Protein AF-A0A2T5I629-F1 (afdb_monomer)

Foldseek 3Di:
DDPLQPDKDFAPDQWDFLQVLLLLLLLFCADRIAGPDADADLLGGDPVNRNRHPDDPDGSVVVLVSNLVSLVVLLVVCVVVVHDPVSNVVSVVSNVVSVVSVVSSVVSSVVVVVLVVVPVNHLWDWPPVVCVVPVGTITGPV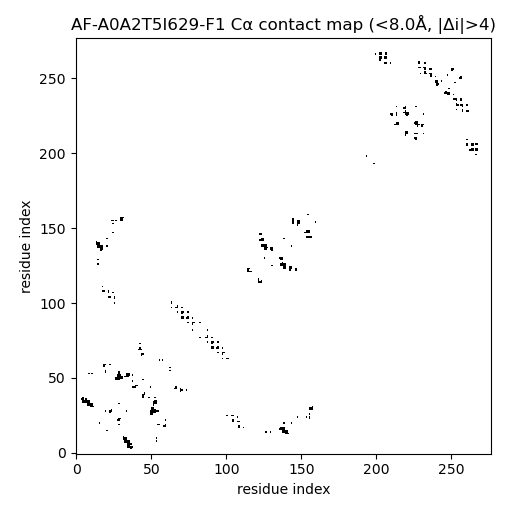SSQVVCCVPPVGHRHNVVVPDPPPDDDDDDDDDDDDDDDDDDPPDDDPPPDQDPVRVLVVLQVLLVVQLVVLVVDVQQADPVRDGPLLSVLVVQQVVCCVVVVNDGDPQSHSVSSSVSNVSSNSSNVVVVVVVVD

Mean predicted aligned error: 17.03 Å

pLDDT: mean 78.89, std 19.28, range [26.31, 97.06]

Solvent-accessible surface area (backbone atoms only — not comparable to full-atom values): 15985 Å² total; per-residue (Å²): 134,84,70,70,74,69,42,68,41,80,52,83,71,67,52,35,41,64,59,58,47,34,39,32,75,74,55,20,55,41,52,46,65,17,34,70,55,76,81,68,51,96,69,41,68,54,78,88,51,39,27,31,41,72,68,79,94,60,56,64,67,57,52,52,49,50,52,34,50,31,29,46,49,53,25,52,50,31,61,75,68,69,48,58,67,71,59,38,53,52,28,46,51,48,32,52,49,40,55,50,50,50,51,50,44,52,54,44,49,52,51,51,50,56,40,50,70,48,50,92,76,25,72,52,41,68,34,62,68,62,17,70,74,70,76,46,70,21,38,23,48,70,31,46,40,56,46,38,34,69,79,69,67,40,81,69,51,61,84,58,82,83,62,85,59,88,71,83,79,81,79,86,77,86,87,75,87,83,80,95,73,91,77,85,89,83,75,85,78,82,83,84,67,70,53,75,67,50,45,53,50,48,29,33,52,51,28,52,50,47,53,58,54,22,71,76,40,76,78,23,34,41,98,86,74,42,66,27,51,68,50,46,17,47,50,52,26,50,51,44,14,62,76,45,80,70,36,85,50,88,82,46,44,37,68,50,38,30,50,56,53,50,53,13,44,50,52,36,54,54,61,58,51,71,74,74,115

Nearest PDB structures (foldseek):
  8cwy-assembly1_F  TM=8.781E-01  e=5.715E+00  synthetic construct

Organism: NCBI:txid44577

Sequence (277 aa):
MFNTEDDIIPKLKASCTKEEAVAKMLGWLQGPIRRRVIQVTEQGISADLMPHLSQLESSLEEQLLELRNAARTGFFKALEEDALIDIIEEKENVVIECDNQIKLAATYLESISDEVAKGNASTLRIDREATSKSGITHITLKSLKIWALKEFGISLDPFSAQKTAIYAPQQQQELPAEEIQQIDDQSNQREDWPSPIKAKTFKITTAFLIDAFAKTSKDFLKKDNTPNINAIAKHLENLAKEANDDNPVLGQSSETIRRSLAESIGTRKLTLHEKKQ

Secondary structure (DSSP, 8-state):
---GGG-EEE---SEEEHHHHHHHHTT-S-SSEEES--PPBTTBS-TTTGGG-SS-SS-HHHHHHHHHHHHHHHHHHHHHTT--HHHHHHHHHHHHHHHHHHHHHHHHHHHHHHHHHTGGG-SSPB-HHHHHHHSS-EEEHHHHHHHHHHHH-----TT--S---S--------------------S-----S--HHHHHHHHHHHHHHHHHHHTT-GGGB-TTSSB-HHHHHHHHHHHHHHTTTTPPPTT-SHHHHHHHHHHHHHHHHHHHHTT--

Radius of gyration: 24.88 Å; Cα contacts (8 Å, |Δi|>4): 276; chains: 1; bounding box: 59×60×72 Å

Structure (mmCIF, N/CA/C/O backbone):
data_AF-A0A2T5I629-F1
#
_entry.id   AF-A0A2T5I629-F1
#
loop_
_atom_site.group_PDB
_atom_site.id
_atom_site.type_symbol
_atom_site.label_atom_id
_atom_site.label_alt_id
_atom_site.label_comp_id
_atom_site.label_asym_id
_atom_site.label_entity_id
_atom_site.label_seq_id
_atom_site.pdbx_PDB_ins_code
_atom_site.Cartn_x
_atom_site.Cartn_y
_atom_site.Cartn_z
_atom_site.occupancy
_atom_site.B_iso_or_equiv
_atom_site.auth_seq_id
_atom_site.auth_comp_id
_atom_site.auth_asym_id
_atom_site.auth_atom_id
_atom_site.pdbx_PDB_model_num
ATOM 1 N N . MET A 1 1 ? 32.249 -3.368 20.403 1.00 42.38 1 MET A N 1
ATOM 2 C CA . MET A 1 1 ? 31.490 -2.664 19.352 1.00 42.38 1 MET A CA 1
ATOM 3 C C . MET A 1 1 ? 30.058 -3.150 19.499 1.00 42.38 1 MET A C 1
ATOM 5 O O . MET A 1 1 ? 29.825 -4.327 19.266 1.00 42.38 1 MET A O 1
ATOM 9 N N . PHE A 1 2 ? 29.163 -2.344 20.075 1.00 42.78 2 PHE A N 1
ATOM 10 C CA . PHE A 1 2 ? 27.758 -2.737 20.223 1.00 42.78 2 PHE A CA 1
ATOM 11 C C . PHE A 1 2 ? 27.101 -2.593 18.855 1.00 42.78 2 PHE A C 1
ATOM 13 O O . PHE A 1 2 ? 27.157 -1.511 18.276 1.00 42.78 2 PHE A O 1
ATOM 20 N N . ASN A 1 3 ? 26.552 -3.682 18.323 1.00 46.62 3 ASN A N 1
ATOM 21 C CA . ASN A 1 3 ? 25.799 -3.636 17.081 1.00 46.62 3 ASN A CA 1
ATOM 22 C C . ASN A 1 3 ? 24.460 -2.956 17.396 1.00 46.62 3 ASN A C 1
ATOM 24 O O . ASN A 1 3 ? 23.582 -3.551 18.013 1.00 46.62 3 ASN A O 1
ATOM 28 N N . THR A 1 4 ? 24.329 -1.672 17.065 1.00 53.22 4 THR A N 1
ATOM 29 C CA . THR A 1 4 ? 23.123 -0.869 17.343 1.00 53.22 4 THR A CA 1
ATOM 30 C C . THR A 1 4 ? 21.893 -1.342 16.559 1.00 53.22 4 THR A C 1
ATOM 32 O O . THR A 1 4 ? 20.784 -0.890 16.827 1.00 53.22 4 THR A O 1
ATOM 35 N N . GLU A 1 5 ? 22.079 -2.266 15.614 1.00 52.88 5 GLU A N 1
ATOM 36 C CA . GLU A 1 5 ? 21.024 -2.891 14.807 1.00 52.88 5 GLU A CA 1
ATOM 37 C C . GLU A 1 5 ? 20.177 -3.920 15.583 1.00 52.88 5 GLU A C 1
ATOM 39 O O . GLU A 1 5 ? 19.080 -4.260 15.140 1.00 52.88 5 GLU A O 1
ATOM 44 N N . ASP A 1 6 ? 20.630 -4.350 16.768 1.00 56.81 6 ASP A N 1
ATOM 45 C CA . ASP A 1 6 ? 19.936 -5.327 17.624 1.00 56.81 6 ASP A CA 1
ATOM 46 C C . ASP A 1 6 ? 19.157 -4.686 18.788 1.00 56.81 6 ASP A C 1
ATOM 48 O O . ASP A 1 6 ? 18.655 -5.384 19.676 1.00 56.81 6 ASP A O 1
ATOM 52 N N . ASP A 1 7 ? 19.022 -3.355 18.813 1.00 70.88 7 ASP A N 1
ATOM 53 C CA . ASP A 1 7 ? 18.226 -2.681 19.838 1.00 70.88 7 ASP A CA 1
ATOM 54 C C . ASP A 1 7 ? 16.738 -3.016 19.649 1.00 70.88 7 ASP A C 1
ATOM 56 O O . ASP A 1 7 ? 16.031 -2.462 18.803 1.00 70.88 7 ASP A O 1
ATOM 60 N N . ILE A 1 8 ? 16.246 -3.946 20.462 1.00 77.06 8 ILE A N 1
ATOM 61 C CA . ILE A 1 8 ? 14.860 -4.408 20.447 1.00 77.06 8 ILE A CA 1
ATOM 62 C C . ILE A 1 8 ? 13.997 -3.552 21.384 1.00 77.06 8 ILE A C 1
ATOM 64 O O . ILE A 1 8 ? 14.382 -3.239 22.512 1.00 77.06 8 ILE A O 1
ATOM 68 N N . ILE A 1 9 ? 12.780 -3.215 20.945 1.00 77.06 9 ILE A N 1
ATOM 69 C CA . ILE A 1 9 ? 11.748 -2.591 21.782 1.00 77.06 9 ILE A CA 1
ATOM 70 C C . ILE A 1 9 ? 10.559 -3.548 21.936 1.00 77.06 9 ILE A C 1
ATOM 72 O O . ILE A 1 9 ? 9.881 -3.843 20.946 1.00 77.06 9 ILE A O 1
ATOM 76 N N . PRO A 1 10 ? 10.239 -3.997 23.164 1.00 79.06 10 PRO A N 1
ATOM 77 C CA . PRO A 1 10 ? 8.994 -4.701 23.423 1.00 79.06 10 PRO A CA 1
ATOM 78 C C . PRO A 1 10 ? 7.810 -3.720 23.369 1.00 79.06 10 PRO A C 1
ATOM 80 O O . PRO A 1 10 ? 7.701 -2.794 24.173 1.00 79.06 10 PRO A O 1
ATOM 83 N N . LYS A 1 11 ? 6.886 -3.930 22.428 1.00 79.06 11 LYS A N 1
ATOM 84 C CA . LYS A 1 11 ? 5.602 -3.215 22.342 1.00 79.06 11 LYS A CA 1
ATOM 85 C C . LYS A 1 11 ? 4.504 -4.078 22.958 1.00 79.06 11 LYS A C 1
ATOM 87 O O . LYS A 1 11 ? 3.935 -4.944 22.302 1.00 79.06 11 LYS A O 1
ATOM 92 N N . LEU A 1 12 ? 4.178 -3.784 24.216 1.00 82.75 12 LEU A N 1
ATOM 93 C CA . LEU A 1 12 ? 3.140 -4.474 24.995 1.00 82.75 12 LEU A CA 1
ATOM 94 C C . LEU A 1 12 ? 1.783 -3.746 24.982 1.00 82.75 12 LEU A C 1
ATOM 96 O O . LEU A 1 12 ? 0.942 -3.980 25.847 1.00 82.75 12 LEU A O 1
ATOM 100 N N . LYS A 1 13 ? 1.557 -2.833 24.026 1.00 84.62 13 LYS A N 1
ATOM 101 C CA . LYS A 1 13 ? 0.271 -2.127 23.906 1.00 84.62 13 LYS A CA 1
ATOM 102 C C . LYS A 1 13 ? -0.844 -3.123 23.568 1.00 84.62 13 LYS A C 1
ATOM 104 O O . LYS A 1 13 ? -0.674 -3.957 22.685 1.00 84.62 13 LYS A O 1
ATOM 109 N N . ALA A 1 14 ? -1.990 -3.000 24.237 1.00 90.06 14 ALA A N 1
ATOM 110 C CA . ALA A 1 14 ? -3.165 -3.848 24.006 1.00 90.06 14 ALA A CA 1
ATOM 111 C C . ALA A 1 14 ? -4.109 -3.314 22.907 1.00 90.06 14 ALA A C 1
ATOM 113 O O . ALA A 1 14 ? -5.028 -4.018 22.477 1.00 90.06 14 ALA A O 1
ATOM 114 N N . SER A 1 15 ? -3.880 -2.087 22.441 1.00 93.75 15 SER A N 1
ATOM 115 C CA . SER A 1 15 ? -4.688 -1.391 21.442 1.00 93.75 15 SER A CA 1
ATOM 116 C C . SER A 1 15 ? -3.817 -0.600 20.463 1.00 93.75 15 SER A C 1
ATOM 118 O O . SER A 1 15 ? -2.632 -0.356 20.717 1.00 93.75 15 SER A O 1
ATOM 120 N N . CYS A 1 16 ? -4.398 -0.239 19.323 1.00 94.00 16 CYS A N 1
ATOM 121 C CA . CYS A 1 16 ? -3.746 0.514 18.257 1.00 94.00 16 CYS A CA 1
ATOM 122 C C . CYS A 1 16 ? -4.711 1.519 17.620 1.00 94.00 16 CYS A C 1
ATOM 124 O O . CYS A 1 16 ? -5.926 1.381 17.759 1.00 94.00 16 CYS A O 1
ATOM 126 N N . THR A 1 17 ? -4.191 2.545 16.953 1.00 95.06 17 THR A N 1
ATOM 127 C CA . THR A 1 17 ? -5.022 3.477 16.171 1.00 95.06 17 THR A CA 1
ATOM 128 C C . THR A 1 17 ? -5.589 2.792 14.921 1.00 95.06 17 THR A C 1
ATOM 130 O O . THR A 1 17 ? -5.205 1.667 14.587 1.00 95.06 17 THR A O 1
ATOM 133 N N . LYS A 1 18 ? -6.504 3.466 14.210 1.00 95.31 18 LYS A N 1
ATOM 134 C CA . LYS A 1 18 ? -7.019 2.981 12.917 1.00 95.31 18 LYS A CA 1
ATOM 135 C C . LYS A 1 18 ? -5.898 2.785 11.891 1.00 95.31 18 LYS A C 1
ATOM 137 O O . LYS A 1 18 ? -5.834 1.740 11.260 1.00 95.31 18 LYS A O 1
ATOM 142 N N . GLU A 1 19 ? -4.985 3.744 11.777 1.00 94.12 19 GLU A N 1
ATOM 143 C CA . GLU A 1 19 ? -3.843 3.650 10.859 1.00 94.12 19 GLU A CA 1
ATOM 144 C C . GLU A 1 19 ? -2.888 2.516 11.240 1.00 94.12 19 GLU A C 1
ATOM 146 O O . GLU A 1 19 ? -2.512 1.713 10.391 1.00 94.12 19 GLU A O 1
ATOM 151 N N . GLU A 1 20 ? -2.564 2.369 12.530 1.00 93.88 20 GLU A N 1
ATOM 152 C CA . GLU A 1 20 ? -1.759 1.239 13.005 1.00 93.88 20 GLU A CA 1
ATOM 153 C C . GLU A 1 20 ? -2.465 -0.109 12.760 1.00 93.88 20 GLU A C 1
ATOM 155 O O . GLU A 1 20 ? -1.794 -1.120 12.549 1.00 93.88 20 GLU A O 1
ATOM 160 N N . ALA A 1 21 ? -3.802 -0.149 12.797 1.00 95.31 21 ALA A N 1
ATOM 161 C CA . ALA A 1 21 ? -4.580 -1.342 12.473 1.00 95.31 21 ALA A CA 1
ATOM 162 C C . ALA A 1 21 ? -4.480 -1.697 10.983 1.00 95.31 21 ALA A C 1
ATOM 164 O O . ALA A 1 21 ? -4.231 -2.857 10.661 1.00 95.31 21 ALA A O 1
ATOM 165 N N . VAL A 1 22 ? -4.598 -0.710 10.089 1.00 95.69 22 VAL A N 1
ATOM 166 C CA . VAL A 1 22 ? -4.410 -0.917 8.645 1.00 95.69 22 VAL A CA 1
ATOM 167 C C . VAL A 1 22 ? -2.977 -1.351 8.343 1.00 95.69 22 VAL A C 1
ATOM 169 O O . VAL A 1 22 ? -2.785 -2.353 7.663 1.00 95.69 22 VAL A O 1
ATOM 172 N N . ALA A 1 23 ? -1.970 -0.688 8.919 1.00 93.31 23 ALA A N 1
ATOM 173 C CA . ALA A 1 23 ? -0.570 -1.088 8.777 1.00 93.31 23 ALA A CA 1
ATOM 174 C C . ALA A 1 23 ? -0.350 -2.546 9.224 1.00 93.31 23 ALA A C 1
ATOM 176 O O . ALA A 1 23 ? 0.313 -3.319 8.537 1.00 93.31 23 ALA A O 1
ATOM 177 N N . LYS A 1 24 ? -0.984 -2.969 10.327 1.00 93.50 24 LYS A N 1
ATOM 178 C CA . LYS A 1 24 ? -0.992 -4.379 10.751 1.00 93.50 24 LYS A CA 1
ATOM 179 C C . LYS A 1 24 ? -1.630 -5.302 9.720 1.00 93.50 24 LYS A C 1
ATOM 181 O O . LYS A 1 24 ? -1.098 -6.376 9.464 1.00 93.50 24 LYS A O 1
ATOM 186 N N . MET A 1 25 ? -2.745 -4.915 9.118 1.00 93.81 25 MET A N 1
ATOM 187 C CA . MET A 1 25 ? -3.399 -5.725 8.085 1.00 93.81 25 MET A CA 1
ATOM 188 C C . MET A 1 25 ? -2.598 -5.798 6.778 1.00 93.81 25 MET A C 1
ATOM 190 O O . MET A 1 25 ? -2.691 -6.797 6.075 1.00 93.81 25 MET A O 1
ATOM 194 N N . LEU A 1 26 ? -1.751 -4.805 6.495 1.00 91.69 26 LEU A N 1
ATOM 195 C CA . LEU A 1 26 ? -0.772 -4.830 5.399 1.00 91.69 26 LEU A CA 1
ATOM 196 C C . LEU A 1 26 ? 0.473 -5.682 5.711 1.00 91.69 26 LEU A C 1
ATOM 198 O O . LEU A 1 26 ? 1.396 -5.754 4.905 1.00 91.69 26 LEU A O 1
ATOM 202 N N . GLY A 1 27 ? 0.537 -6.318 6.884 1.00 90.50 27 GLY A N 1
ATOM 203 C CA . GLY A 1 27 ? 1.699 -7.102 7.307 1.00 90.50 27 GLY A CA 1
ATOM 204 C C . GLY A 1 27 ? 2.838 -6.261 7.886 1.00 90.50 27 GLY A C 1
ATOM 205 O O . GLY A 1 27 ? 3.884 -6.803 8.240 1.00 90.50 27 GLY A O 1
ATOM 206 N N . TRP A 1 28 ? 2.645 -4.955 8.060 1.00 90.56 28 TRP A N 1
ATOM 207 C CA . TRP A 1 28 ? 3.589 -4.101 8.776 1.00 90.56 28 TRP A CA 1
ATOM 208 C C . TRP A 1 28 ? 3.311 -4.189 10.263 1.00 90.56 28 TRP A C 1
ATOM 210 O O . TRP A 1 28 ? 2.292 -4.734 10.689 1.00 90.56 28 TRP A O 1
ATOM 220 N N . LEU A 1 29 ? 4.208 -3.655 11.087 1.00 88.06 29 LEU A N 1
ATOM 221 C CA . LEU A 1 29 ? 3.976 -3.583 12.524 1.00 88.06 29 LEU A CA 1
ATOM 222 C C . LEU A 1 29 ? 3.462 -4.933 13.102 1.00 88.06 29 LEU A C 1
ATOM 224 O O . LEU A 1 29 ? 2.510 -4.949 13.894 1.00 88.06 29 LEU A O 1
ATOM 228 N N . GLN A 1 30 ? 4.102 -6.075 12.804 1.00 84.06 30 GLN A N 1
ATOM 229 C CA . GLN A 1 30 ? 3.758 -7.406 13.345 1.00 84.06 30 GLN A CA 1
ATOM 230 C C . GLN A 1 30 ? 4.466 -7.780 14.655 1.00 84.06 30 GLN A C 1
ATOM 232 O O . GLN A 1 30 ? 5.653 -7.537 14.841 1.00 84.06 30 GLN A O 1
ATOM 237 N N . GLY A 1 31 ? 3.716 -8.371 15.588 1.00 82.38 31 GLY A N 1
ATOM 238 C CA . GLY A 1 31 ? 4.256 -8.951 16.822 1.00 82.38 31 GLY A CA 1
ATOM 239 C C . GLY A 1 31 ? 4.649 -7.999 17.964 1.00 82.38 31 GLY A C 1
ATOM 240 O O . GLY A 1 31 ? 4.485 -6.783 17.878 1.00 82.38 31 GLY A O 1
ATOM 241 N N . PRO A 1 32 ? 5.108 -8.547 19.101 1.00 80.88 32 PRO A N 1
ATOM 242 C CA . PRO A 1 32 ? 5.476 -7.754 20.277 1.00 80.88 32 PRO A CA 1
ATOM 243 C C . PRO A 1 32 ? 6.928 -7.251 20.251 1.00 80.88 32 PRO A C 1
ATOM 245 O O . PRO A 1 32 ? 7.256 -6.328 20.991 1.00 80.88 32 PRO A O 1
ATOM 248 N N . ILE A 1 33 ? 7.792 -7.835 19.417 1.00 80.88 33 ILE A N 1
ATOM 249 C CA . ILE A 1 33 ? 9.233 -7.550 19.351 1.00 80.88 33 ILE A CA 1
ATOM 250 C C . ILE A 1 33 ? 9.510 -6.670 18.131 1.00 80.88 33 ILE A C 1
ATOM 252 O O . ILE A 1 33 ? 9.248 -7.086 17.003 1.00 80.88 33 ILE A O 1
ATOM 256 N N . ARG A 1 34 ? 10.019 -5.454 18.362 1.00 81.75 34 ARG A N 1
ATOM 257 C CA . ARG A 1 34 ? 10.297 -4.441 17.328 1.00 81.75 34 ARG A CA 1
ATOM 258 C C . ARG A 1 34 ? 11.760 -4.093 17.261 1.00 81.75 34 ARG A C 1
ATOM 260 O O . ARG A 1 34 ? 12.423 -4.130 18.292 1.00 81.75 34 ARG A O 1
ATOM 267 N N . ARG A 1 35 ? 12.222 -3.651 16.095 1.00 79.19 35 ARG A N 1
ATOM 268 C CA . ARG A 1 35 ? 13.527 -2.999 15.985 1.00 79.19 35 ARG A CA 1
ATOM 269 C C . ARG A 1 35 ? 13.379 -1.523 16.344 1.00 79.19 35 ARG A C 1
ATOM 271 O O . ARG A 1 35 ? 12.449 -0.861 15.887 1.00 79.19 35 ARG A O 1
ATOM 278 N N . ARG A 1 36 ? 14.265 -1.022 17.207 1.00 72.69 36 ARG A N 1
ATOM 279 C CA . ARG A 1 36 ? 14.358 0.401 17.566 1.00 72.69 36 ARG A CA 1
ATOM 280 C C . ARG A 1 36 ? 14.791 1.230 16.372 1.00 72.69 36 ARG A C 1
ATOM 282 O O . ARG A 1 36 ? 14.248 2.306 16.163 1.00 72.69 36 ARG A O 1
ATOM 289 N N . VAL A 1 37 ? 15.766 0.711 15.634 1.00 71.00 37 VAL A N 1
ATOM 290 C CA . VAL A 1 37 ? 16.357 1.347 14.465 1.00 71.00 37 VAL A CA 1
ATOM 291 C C . VAL A 1 37 ? 16.148 0.420 13.280 1.00 71.00 37 VAL A C 1
ATOM 293 O O . VAL A 1 37 ? 16.436 -0.774 13.353 1.00 71.00 37 VAL A O 1
ATOM 296 N N . ILE A 1 38 ? 15.620 0.975 12.198 1.00 71.62 38 ILE A N 1
ATOM 297 C CA . ILE A 1 38 ? 15.547 0.318 10.900 1.00 71.62 38 ILE A CA 1
ATOM 298 C C . ILE A 1 38 ? 16.371 1.165 9.949 1.00 71.62 38 ILE A C 1
ATOM 300 O O . ILE A 1 38 ? 16.241 2.387 9.926 1.00 71.62 38 ILE A O 1
ATOM 304 N N . GLN A 1 39 ? 17.257 0.514 9.205 1.00 70.50 39 GLN A N 1
ATOM 305 C CA . GLN A 1 39 ? 18.065 1.204 8.220 1.00 70.50 39 GLN A CA 1
ATOM 306 C C . GLN A 1 39 ? 17.167 1.627 7.057 1.00 70.50 39 GLN A C 1
ATOM 308 O O . GLN A 1 39 ? 16.546 0.790 6.400 1.00 70.50 39 GLN A O 1
ATOM 313 N N . VAL A 1 40 ? 17.093 2.934 6.829 1.00 71.31 40 VAL A N 1
ATOM 314 C CA . VAL A 1 40 ? 16.410 3.522 5.678 1.00 71.31 40 VAL A CA 1
ATOM 315 C C . VAL A 1 40 ? 17.461 3.766 4.604 1.00 71.31 40 VAL A C 1
ATOM 317 O O . VAL A 1 40 ? 18.487 4.396 4.862 1.00 71.31 40 VAL A O 1
ATOM 320 N N . THR A 1 41 ? 17.231 3.225 3.415 1.00 72.62 41 THR A N 1
ATOM 321 C CA . THR A 1 41 ? 18.095 3.441 2.248 1.00 72.62 41 THR A CA 1
ATOM 322 C C . THR A 1 41 ? 17.568 4.603 1.407 1.00 72.62 41 THR A C 1
ATOM 324 O O . THR A 1 41 ? 16.470 5.102 1.652 1.00 72.62 41 THR A O 1
ATOM 327 N N . GLU A 1 42 ? 18.303 5.017 0.372 1.00 61.38 42 GLU A N 1
ATOM 328 C CA . GLU A 1 42 ? 17.798 5.985 -0.620 1.00 61.38 42 GLU A CA 1
ATOM 329 C C . GLU A 1 42 ? 16.514 5.496 -1.316 1.00 61.38 42 GLU A C 1
ATOM 331 O O . GLU A 1 42 ? 15.739 6.290 -1.841 1.00 61.38 42 GLU A O 1
ATOM 336 N N . GLN A 1 43 ? 16.276 4.182 -1.305 1.00 61.38 43 GLN A N 1
ATOM 337 C CA . GLN A 1 43 ? 15.095 3.519 -1.850 1.00 61.38 43 GLN A CA 1
ATOM 338 C C . GLN A 1 43 ? 13.990 3.314 -0.796 1.00 61.38 43 GLN A C 1
ATOM 340 O O . GLN A 1 43 ? 12.975 2.686 -1.089 1.00 61.38 43 GLN A O 1
ATOM 345 N N . GLY A 1 44 ? 14.171 3.841 0.419 1.00 69.25 44 GLY A N 1
ATOM 346 C CA . GLY A 1 44 ? 13.243 3.708 1.538 1.00 69.25 44 GLY A CA 1
ATOM 347 C C . GLY A 1 44 ? 13.538 2.510 2.445 1.00 69.25 44 GLY A C 1
ATOM 348 O O . GLY A 1 44 ? 14.670 2.019 2.532 1.00 69.25 44 GLY A O 1
ATOM 349 N N . ILE A 1 45 ? 12.506 2.074 3.171 1.00 72.75 45 ILE A N 1
ATOM 350 C CA . ILE A 1 45 ? 12.550 0.909 4.064 1.00 72.75 45 ILE A CA 1
ATOM 351 C C . ILE A 1 45 ? 12.294 -0.352 3.237 1.00 72.75 45 ILE A C 1
ATOM 353 O O . ILE A 1 45 ? 11.325 -0.422 2.482 1.00 72.75 45 ILE A O 1
ATOM 357 N N . SER A 1 46 ? 13.142 -1.365 3.401 1.00 72.94 46 SER A N 1
ATOM 358 C CA . SER A 1 46 ? 12.965 -2.643 2.712 1.00 72.94 46 SER A CA 1
ATOM 359 C C . SER A 1 46 ? 11.739 -3.410 3.231 1.00 72.94 46 SER A C 1
ATOM 361 O O . SER A 1 46 ? 11.409 -3.361 4.420 1.00 72.94 46 SER A O 1
ATOM 363 N N . ALA A 1 47 ? 11.055 -4.136 2.343 1.00 74.31 47 ALA A N 1
ATOM 364 C CA . ALA A 1 47 ? 9.794 -4.822 2.642 1.00 74.31 47 ALA A CA 1
ATOM 365 C C . ALA A 1 47 ? 9.915 -5.868 3.768 1.00 74.31 47 ALA A C 1
ATOM 367 O O . ALA A 1 47 ? 8.982 -6.052 4.545 1.00 74.31 47 ALA A O 1
ATOM 368 N N . ASP A 1 48 ? 11.074 -6.513 3.903 1.00 77.94 48 ASP A N 1
ATOM 369 C CA . ASP A 1 48 ? 11.394 -7.462 4.978 1.00 77.94 48 ASP A CA 1
ATOM 370 C C . ASP A 1 48 ? 11.522 -6.794 6.358 1.00 77.94 48 ASP A C 1
ATOM 372 O O . ASP A 1 48 ? 11.336 -7.447 7.386 1.00 77.94 48 ASP A O 1
ATOM 376 N N . LEU A 1 49 ? 11.785 -5.486 6.400 1.00 80.25 49 LEU A N 1
ATOM 377 C CA . LEU A 1 49 ? 11.902 -4.711 7.636 1.00 80.25 49 LEU A CA 1
ATOM 378 C C . LEU A 1 49 ? 10.562 -4.103 8.080 1.00 80.25 49 LEU A C 1
ATOM 380 O O . LEU A 1 49 ? 10.391 -3.804 9.265 1.00 80.25 49 LEU A O 1
ATOM 384 N N . MET A 1 50 ? 9.582 -3.994 7.176 1.00 82.88 50 MET A N 1
ATOM 385 C CA . MET A 1 50 ? 8.244 -3.452 7.463 1.00 82.88 50 MET A CA 1
ATOM 386 C C . MET A 1 50 ? 7.514 -4.145 8.630 1.00 82.88 50 MET A C 1
ATOM 388 O O . MET A 1 50 ? 6.944 -3.453 9.488 1.00 82.88 50 MET A O 1
ATOM 392 N N . PRO A 1 51 ? 7.547 -5.488 8.767 1.00 84.44 51 PRO A N 1
ATOM 393 C CA . PRO A 1 51 ? 6.934 -6.166 9.906 1.00 84.44 51 PRO A CA 1
ATOM 394 C C . PRO A 1 51 ? 7.565 -5.779 11.245 1.00 84.44 51 PRO A C 1
ATOM 396 O O . PRO A 1 51 ? 6.913 -5.921 12.278 1.00 84.44 51 PRO A O 1
ATOM 399 N N . HIS A 1 52 ? 8.805 -5.283 11.248 1.00 82.12 52 HIS A N 1
ATOM 400 C CA . HIS A 1 52 ? 9.596 -5.007 12.447 1.00 82.12 52 HIS A CA 1
ATOM 401 C C . HIS A 1 52 ? 9.571 -3.546 12.899 1.00 82.12 52 HIS A C 1
ATOM 403 O O . HIS A 1 52 ? 10.116 -3.249 13.968 1.00 82.12 52 HIS A O 1
ATOM 409 N N . LEU A 1 53 ? 8.897 -2.668 12.147 1.00 81.31 53 LEU A N 1
ATOM 410 C CA . LEU A 1 53 ? 8.709 -1.258 12.490 1.00 81.31 53 LEU A CA 1
ATOM 411 C C . LEU A 1 53 ? 8.188 -1.093 13.926 1.00 81.31 53 LEU A C 1
ATOM 413 O O . LEU A 1 53 ? 7.326 -1.847 14.390 1.00 81.31 53 LEU A O 1
ATOM 417 N N . SER A 1 54 ? 8.733 -0.121 14.659 1.00 80.56 54 SER A N 1
ATOM 418 C CA . SER A 1 54 ? 8.350 0.148 16.052 1.00 80.56 54 SER A CA 1
ATOM 419 C C . SER A 1 54 ? 7.051 0.957 16.160 1.00 80.56 54 SER A C 1
ATOM 421 O O . SER A 1 54 ? 6.252 0.758 17.091 1.00 80.56 54 SER A O 1
ATOM 423 N N . GLN A 1 55 ? 6.837 1.850 15.197 1.00 81.62 55 GLN A N 1
ATOM 424 C CA . GLN A 1 55 ? 5.674 2.712 15.010 1.00 81.62 55 GLN A CA 1
ATOM 425 C C . GLN A 1 55 ? 5.674 3.277 13.582 1.00 81.62 55 GLN A C 1
ATOM 427 O O . GLN A 1 55 ? 6.672 3.140 12.876 1.00 81.62 55 GLN A O 1
ATOM 432 N N . LEU A 1 56 ? 4.568 3.904 13.180 1.00 82.31 56 LEU A N 1
ATOM 433 C CA . LEU A 1 56 ? 4.549 4.779 12.007 1.00 82.31 56 LEU A CA 1
ATOM 434 C C . LEU A 1 56 ? 5.197 6.111 12.414 1.00 82.31 56 LEU A C 1
ATOM 436 O O . LEU A 1 56 ? 4.894 6.633 13.489 1.00 82.31 56 LEU A O 1
ATOM 440 N N . GLU A 1 57 ? 6.134 6.613 11.614 1.00 79.44 57 GLU A N 1
ATOM 441 C CA . GLU A 1 57 ? 6.821 7.891 11.872 1.00 79.44 57 GLU A CA 1
ATOM 442 C C . GLU A 1 57 ? 6.010 9.093 11.370 1.00 79.44 57 GLU A C 1
ATOM 444 O O . GLU A 1 57 ? 6.123 10.190 11.913 1.00 79.44 57 GLU A O 1
ATOM 449 N N . SER A 1 58 ? 5.158 8.850 10.378 1.00 82.31 58 SER A N 1
ATOM 450 C CA . SER A 1 58 ? 4.248 9.791 9.731 1.00 82.31 58 SER A CA 1
ATOM 451 C C . SER A 1 58 ? 2.871 9.137 9.565 1.00 82.31 58 SER A C 1
ATOM 453 O O . SER A 1 58 ? 2.657 8.005 10.021 1.00 82.31 58 SER A O 1
ATOM 455 N N . SER A 1 59 ? 1.912 9.850 8.970 1.00 88.38 59 SER A N 1
ATOM 456 C CA . SER A 1 59 ? 0.605 9.254 8.678 1.00 88.38 59 SER A CA 1
ATOM 457 C C . SER A 1 59 ? 0.744 8.077 7.709 1.00 88.38 59 SER A C 1
ATO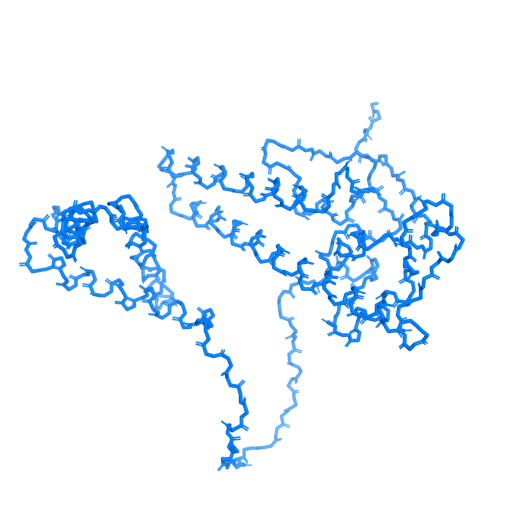M 459 O O . SER A 1 59 ? 1.653 8.036 6.876 1.00 88.38 59 SER A O 1
ATOM 461 N N . LEU A 1 60 ? -0.172 7.109 7.784 1.00 90.44 60 LEU A N 1
ATOM 462 C CA . LEU A 1 60 ? -0.163 5.970 6.859 1.00 90.44 60 LEU A CA 1
ATOM 463 C C . LEU A 1 60 ? -0.211 6.413 5.383 1.00 90.44 60 LEU A C 1
ATOM 465 O O . LEU A 1 60 ? 0.422 5.789 4.533 1.00 90.44 60 LEU A O 1
ATOM 469 N N . GLU A 1 61 ? -0.948 7.485 5.085 1.00 91.06 61 GLU A N 1
ATOM 470 C CA . GLU A 1 61 ? -1.044 8.062 3.741 1.00 91.06 61 GLU A CA 1
ATOM 471 C C . GLU A 1 61 ? 0.313 8.581 3.249 1.00 91.06 61 GLU A C 1
ATOM 473 O O . GLU A 1 61 ? 0.743 8.221 2.151 1.00 91.06 61 GLU A O 1
ATOM 478 N N . GLU A 1 62 ? 1.011 9.367 4.073 1.00 85.12 62 GLU A N 1
ATOM 479 C CA . GLU A 1 62 ? 2.346 9.882 3.750 1.00 85.12 62 GLU A CA 1
ATOM 480 C C . GLU A 1 62 ? 3.336 8.737 3.530 1.00 85.12 62 GLU A C 1
ATOM 482 O O . GLU A 1 62 ? 4.043 8.735 2.524 1.00 85.12 62 GLU A O 1
ATOM 487 N N . GLN A 1 63 ? 3.333 7.714 4.392 1.00 88.44 63 GLN A N 1
ATOM 488 C CA . GLN A 1 63 ? 4.232 6.565 4.241 1.00 88.44 63 GLN A CA 1
ATOM 489 C C . GLN A 1 63 ? 3.988 5.785 2.946 1.00 88.44 63 GLN A C 1
ATOM 491 O O . GLN A 1 63 ? 4.932 5.426 2.240 1.00 88.44 63 GLN A O 1
ATOM 496 N N . LEU A 1 64 ? 2.727 5.518 2.605 1.00 89.25 64 LEU A N 1
ATOM 497 C CA . LEU A 1 64 ? 2.388 4.829 1.360 1.00 89.25 64 LEU A CA 1
ATOM 498 C C . LEU A 1 64 ? 2.779 5.660 0.130 1.00 89.25 64 LEU A C 1
ATOM 500 O O . LEU A 1 64 ? 3.268 5.112 -0.863 1.00 89.25 64 LEU A O 1
ATOM 504 N N . LEU A 1 65 ? 2.597 6.981 0.197 1.00 89.81 65 LEU A N 1
ATOM 505 C CA . LEU A 1 65 ? 2.999 7.897 -0.864 1.00 89.81 65 LEU A CA 1
ATOM 506 C C . LEU A 1 65 ? 4.525 7.946 -1.025 1.00 89.81 65 LEU A C 1
ATOM 508 O O . LEU A 1 65 ? 5.017 7.917 -2.155 1.00 89.81 65 LEU A O 1
ATOM 512 N N . GLU A 1 66 ? 5.275 7.981 0.075 1.00 86.50 66 GLU A N 1
ATOM 513 C CA . GLU A 1 66 ? 6.739 7.928 0.080 1.00 86.50 66 GLU A CA 1
ATOM 514 C C . GLU A 1 66 ? 7.256 6.632 -0.547 1.00 86.50 66 GLU A C 1
ATOM 516 O O . GLU A 1 66 ? 8.088 6.691 -1.455 1.00 86.50 66 GLU A O 1
ATOM 521 N N . LEU A 1 67 ? 6.710 5.474 -0.156 1.00 88.06 67 LEU A N 1
ATOM 522 C CA . LEU A 1 67 ? 7.082 4.180 -0.739 1.00 88.06 67 LEU A CA 1
ATOM 523 C C . LEU A 1 67 ? 6.828 4.143 -2.243 1.00 88.06 67 LEU A C 1
ATOM 525 O O . LEU A 1 67 ? 7.699 3.754 -3.024 1.00 88.06 67 LEU A O 1
ATOM 529 N N . ARG A 1 68 ? 5.657 4.620 -2.666 1.00 91.88 68 ARG A N 1
ATOM 530 C CA . ARG A 1 68 ? 5.312 4.704 -4.082 1.00 91.88 68 ARG A CA 1
ATOM 531 C C . ARG A 1 68 ? 6.256 5.635 -4.845 1.00 91.88 68 ARG A C 1
ATOM 533 O O . ARG A 1 68 ? 6.672 5.312 -5.957 1.00 91.88 68 ARG A O 1
ATOM 540 N N . ASN A 1 69 ? 6.590 6.796 -4.286 1.00 89.12 69 ASN A N 1
ATOM 541 C CA . ASN A 1 69 ? 7.482 7.762 -4.927 1.00 89.12 69 ASN A CA 1
ATOM 542 C C . ASN A 1 69 ? 8.922 7.241 -5.020 1.00 89.12 69 ASN A C 1
ATOM 544 O O . ASN A 1 69 ? 9.564 7.430 -6.057 1.00 89.12 69 ASN A O 1
ATOM 548 N N . ALA A 1 70 ? 9.402 6.531 -3.997 1.00 86.25 70 ALA A N 1
ATOM 549 C CA . ALA A 1 70 ? 10.694 5.855 -4.019 1.00 86.25 70 ALA A CA 1
ATOM 550 C C . ALA A 1 70 ? 10.730 4.767 -5.107 1.00 86.25 70 ALA A C 1
ATOM 552 O O . ALA A 1 70 ? 11.634 4.762 -5.945 1.00 86.25 70 ALA A O 1
ATOM 553 N N . ALA A 1 71 ? 9.696 3.919 -5.177 1.00 89.31 71 ALA A N 1
ATOM 554 C CA . ALA A 1 71 ? 9.562 2.896 -6.214 1.00 89.31 71 ALA A CA 1
ATOM 555 C C . ALA A 1 71 ? 9.552 3.505 -7.626 1.00 89.31 71 ALA A C 1
ATOM 557 O O . ALA A 1 71 ? 10.282 3.057 -8.512 1.00 89.31 71 ALA A O 1
ATOM 558 N N . ARG A 1 72 ? 8.780 4.581 -7.830 1.00 92.06 72 ARG A N 1
ATOM 559 C CA . ARG A 1 72 ? 8.708 5.285 -9.120 1.00 92.06 72 ARG A CA 1
ATOM 560 C C . ARG A 1 72 ? 10.033 5.915 -9.512 1.00 92.06 72 ARG A C 1
ATOM 562 O O . ARG A 1 72 ? 10.414 5.823 -10.673 1.00 92.06 72 ARG A O 1
ATOM 569 N N . THR A 1 73 ? 10.730 6.535 -8.566 1.00 88.50 73 THR A N 1
ATOM 570 C CA . THR A 1 73 ? 12.068 7.089 -8.804 1.00 88.50 73 THR A CA 1
ATOM 571 C C . THR A 1 73 ? 13.033 5.988 -9.234 1.00 88.50 73 THR A C 1
ATOM 573 O O . THR A 1 73 ? 13.746 6.154 -10.219 1.00 88.50 73 THR A O 1
ATOM 576 N N . GLY A 1 74 ? 12.998 4.831 -8.562 1.00 88.69 74 GLY A N 1
ATOM 577 C CA . GLY A 1 74 ? 13.801 3.665 -8.934 1.00 88.69 74 GLY A CA 1
ATOM 578 C C . GLY A 1 74 ? 13.496 3.145 -10.342 1.00 88.69 74 GLY A C 1
ATOM 579 O O . GLY A 1 74 ? 14.418 2.832 -11.091 1.00 88.69 74 GLY A O 1
ATOM 580 N N . PHE A 1 75 ? 12.219 3.102 -10.724 1.00 89.88 75 PHE A N 1
ATOM 581 C CA . PHE A 1 75 ? 11.795 2.720 -12.070 1.00 89.88 75 PHE A CA 1
ATOM 582 C C . PHE A 1 75 ? 12.257 3.718 -13.141 1.00 89.88 75 PHE A C 1
ATOM 584 O O . PHE A 1 75 ? 12.837 3.313 -14.145 1.00 89.88 75 PHE A O 1
ATOM 591 N N .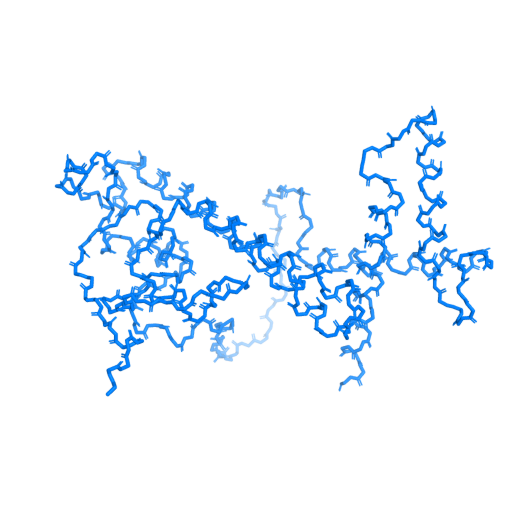 PHE A 1 76 ? 12.061 5.023 -12.924 1.00 88.06 76 PHE A N 1
ATOM 592 C CA . PHE A 1 76 ? 12.509 6.041 -13.879 1.00 88.06 76 PHE A CA 1
ATOM 593 C C . PHE A 1 76 ? 14.025 6.056 -14.033 1.00 88.06 76 PHE A C 1
ATOM 595 O O . PHE A 1 76 ? 14.508 6.108 -15.158 1.00 88.06 76 PHE A O 1
ATOM 602 N N . LYS A 1 77 ? 14.770 5.909 -12.934 1.00 89.06 77 LYS A N 1
ATOM 603 C CA . LYS A 1 77 ? 16.227 5.791 -12.979 1.00 89.06 77 LYS A CA 1
ATOM 604 C C . LYS A 1 77 ? 16.676 4.592 -13.822 1.00 89.06 77 LYS A C 1
ATOM 606 O O . LYS A 1 77 ? 17.557 4.740 -14.658 1.00 89.06 77 LYS A O 1
ATOM 611 N N . ALA A 1 78 ? 16.030 3.432 -13.673 1.00 89.38 78 ALA A N 1
ATOM 612 C CA . ALA A 1 78 ? 16.337 2.253 -14.488 1.00 89.38 78 ALA A CA 1
ATOM 613 C C . ALA A 1 78 ? 16.066 2.476 -15.991 1.00 89.38 78 ALA A C 1
ATOM 615 O O . ALA A 1 78 ? 16.805 1.961 -16.827 1.00 89.38 78 ALA A O 1
ATOM 616 N N . LEU A 1 79 ? 15.035 3.258 -16.336 1.00 87.31 79 LEU A N 1
ATOM 617 C CA . LEU A 1 79 ? 14.761 3.656 -17.722 1.00 87.31 79 LEU A CA 1
ATOM 618 C C . LEU A 1 79 ?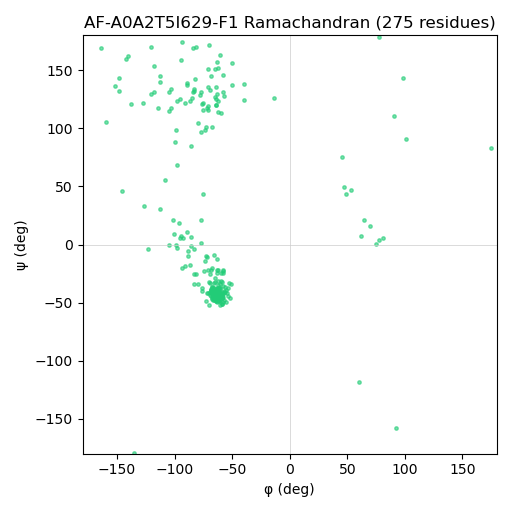 15.791 4.658 -18.262 1.00 87.31 79 LEU A C 1
ATOM 620 O O . LEU A 1 79 ? 16.183 4.552 -19.418 1.00 87.31 79 LEU A O 1
ATOM 624 N N . GLU A 1 80 ? 16.200 5.637 -17.453 1.00 90.88 80 GLU A N 1
ATOM 625 C CA . GLU A 1 80 ? 17.179 6.665 -17.836 1.00 90.88 80 GLU A CA 1
ATOM 626 C C . GLU A 1 80 ? 18.591 6.093 -18.015 1.00 90.88 80 GLU A C 1
ATOM 628 O O . GLU A 1 80 ? 19.343 6.563 -18.866 1.00 90.88 80 GLU A O 1
ATOM 633 N N . GLU A 1 81 ? 18.944 5.071 -17.234 1.00 92.69 81 GLU A N 1
ATOM 634 C CA . GLU A 1 81 ? 20.244 4.394 -17.279 1.00 92.69 81 GLU A CA 1
ATOM 635 C C . GLU A 1 81 ? 20.315 3.268 -18.330 1.00 92.69 81 GLU A C 1
ATOM 637 O O . GLU A 1 81 ? 21.312 2.548 -18.374 1.00 92.69 81 GLU A O 1
ATOM 642 N N . ASP A 1 82 ? 19.281 3.101 -19.169 1.00 89.56 82 ASP A N 1
ATOM 643 C CA . ASP A 1 82 ? 19.163 2.009 -20.151 1.00 89.56 82 ASP A CA 1
ATOM 644 C C . ASP A 1 82 ? 19.450 0.624 -19.523 1.00 89.56 82 ASP A C 1
ATOM 646 O O . ASP A 1 82 ? 20.161 -0.218 -20.084 1.00 89.56 82 ASP A O 1
ATOM 650 N N . ALA A 1 83 ? 18.909 0.387 -18.321 1.00 90.19 83 ALA A N 1
ATOM 651 C CA . ALA A 1 83 ? 19.103 -0.865 -17.600 1.00 90.19 83 ALA A CA 1
ATOM 652 C C . ALA A 1 83 ? 18.555 -2.074 -18.385 1.00 90.19 83 ALA A C 1
ATOM 654 O O . ALA A 1 83 ? 17.750 -1.959 -19.312 1.00 90.19 83 ALA A O 1
ATOM 655 N N . LEU A 1 84 ? 18.982 -3.277 -17.988 1.00 92.19 84 LEU A N 1
ATOM 656 C CA . LEU A 1 84 ? 18.445 -4.518 -18.550 1.00 92.19 84 LEU A CA 1
ATOM 657 C C . LEU A 1 84 ? 16.925 -4.596 -18.334 1.00 92.19 84 LEU A C 1
ATOM 659 O O . LEU A 1 84 ? 16.418 -4.166 -17.299 1.00 92.19 84 LEU A O 1
ATOM 663 N N . ILE A 1 85 ? 16.214 -5.194 -19.296 1.00 86.25 85 ILE A N 1
ATOM 664 C CA . ILE A 1 85 ? 14.745 -5.311 -19.278 1.00 86.25 85 ILE A CA 1
ATOM 665 C C . ILE A 1 85 ? 14.256 -5.946 -17.971 1.00 86.25 85 ILE A C 1
ATOM 667 O O . ILE A 1 85 ? 13.354 -5.401 -17.347 1.00 86.25 85 ILE A O 1
ATOM 671 N N . ASP A 1 86 ? 14.910 -7.014 -17.512 1.00 88.50 86 ASP A N 1
ATOM 672 C CA . ASP A 1 86 ? 14.550 -7.707 -16.269 1.00 88.50 86 ASP A CA 1
ATOM 673 C C . ASP A 1 86 ? 14.588 -6.772 -15.044 1.00 88.50 86 ASP A C 1
ATOM 675 O O . ASP A 1 86 ? 13.736 -6.859 -14.165 1.00 88.50 86 ASP A O 1
ATOM 679 N N . ILE A 1 87 ? 15.536 -5.825 -15.005 1.00 88.44 87 ILE A N 1
ATOM 680 C CA . ILE A 1 87 ? 15.654 -4.836 -13.921 1.00 88.44 87 ILE A CA 1
ATOM 681 C C . ILE A 1 87 ? 14.527 -3.807 -14.020 1.00 88.44 87 ILE A C 1
ATOM 683 O O . ILE A 1 87 ? 13.942 -3.425 -13.008 1.00 88.44 87 ILE A O 1
ATOM 687 N N . ILE A 1 88 ? 14.210 -3.349 -15.233 1.00 87.50 88 ILE A N 1
ATOM 688 C CA . ILE A 1 88 ? 13.110 -2.406 -15.467 1.00 87.50 88 ILE A CA 1
ATOM 689 C C . ILE A 1 88 ? 11.780 -3.039 -15.037 1.00 87.50 88 ILE A C 1
ATOM 691 O O . ILE A 1 88 ? 11.011 -2.397 -14.323 1.00 87.50 88 ILE A O 1
ATOM 695 N N . GLU A 1 89 ? 11.539 -4.299 -15.404 1.00 87.38 89 GLU A N 1
ATOM 696 C CA . GLU A 1 89 ? 10.344 -5.055 -15.012 1.00 87.38 89 GLU A CA 1
ATOM 697 C C . GLU A 1 89 ? 10.280 -5.288 -13.502 1.00 87.38 89 GLU A C 1
ATOM 699 O O . GLU A 1 89 ? 9.223 -5.117 -12.896 1.00 87.38 89 GLU A O 1
ATOM 704 N N . GLU A 1 90 ? 11.403 -5.620 -12.859 1.00 90.31 90 GLU A N 1
ATOM 705 C CA . GLU A 1 90 ? 11.472 -5.721 -11.400 1.00 90.31 90 GLU A CA 1
ATOM 706 C C . GLU A 1 90 ? 11.047 -4.399 -10.742 1.00 90.31 90 GLU A C 1
ATOM 708 O O . GLU A 1 90 ? 10.197 -4.396 -9.851 1.00 90.31 90 GLU A O 1
ATOM 713 N N . LYS A 1 91 ? 11.573 -3.256 -11.206 1.00 90.00 91 LYS A N 1
ATOM 714 C CA . LYS A 1 91 ? 11.201 -1.942 -10.659 1.00 90.00 91 LYS A CA 1
ATOM 715 C C . LYS A 1 91 ? 9.754 -1.559 -10.965 1.00 90.00 91 LYS A C 1
ATOM 717 O O . LYS A 1 91 ? 9.101 -0.978 -10.099 1.00 90.00 91 LYS A O 1
ATOM 722 N N . GLU A 1 92 ? 9.231 -1.899 -12.141 1.00 92.25 92 GLU A N 1
ATOM 723 C CA . GLU A 1 92 ? 7.817 -1.695 -12.478 1.00 92.25 92 GLU A CA 1
ATOM 724 C C . GLU A 1 92 ? 6.905 -2.505 -11.547 1.00 92.25 92 GLU A C 1
ATOM 726 O O . GLU A 1 92 ? 5.941 -1.968 -10.998 1.00 92.25 92 GLU A O 1
ATOM 731 N N . ASN A 1 93 ? 7.251 -3.768 -11.289 1.00 90.62 93 ASN A N 1
ATOM 732 C CA . ASN A 1 93 ? 6.508 -4.634 -10.377 1.00 90.62 93 ASN A CA 1
ATOM 733 C C . ASN A 1 93 ? 6.471 -4.076 -8.949 1.00 90.62 93 ASN A C 1
ATOM 735 O O . ASN A 1 93 ? 5.431 -4.152 -8.299 1.00 90.62 93 ASN A O 1
ATOM 739 N N . VAL A 1 94 ? 7.556 -3.453 -8.473 1.00 89.94 94 VAL A N 1
ATOM 740 C CA . VAL A 1 94 ? 7.560 -2.772 -7.166 1.00 89.94 94 VAL A CA 1
ATOM 741 C C . VAL A 1 94 ? 6.577 -1.593 -7.147 1.00 89.94 94 VAL A C 1
ATOM 743 O O . VAL A 1 94 ? 5.854 -1.421 -6.169 1.00 89.94 94 VAL A O 1
ATOM 746 N N . VAL A 1 95 ? 6.484 -0.803 -8.226 1.00 91.00 95 VAL A N 1
ATOM 747 C CA . VAL A 1 95 ? 5.492 0.289 -8.324 1.00 91.00 95 VAL A CA 1
ATOM 748 C C . VAL A 1 95 ? 4.063 -0.260 -8.297 1.00 91.00 95 VAL A C 1
ATOM 750 O O . VAL A 1 95 ? 3.214 0.277 -7.583 1.00 91.00 95 VAL A O 1
ATOM 753 N N . ILE A 1 96 ? 3.802 -1.340 -9.039 1.00 92.25 96 ILE A N 1
ATOM 754 C CA . ILE A 1 96 ? 2.496 -2.014 -9.065 1.00 92.25 96 ILE A CA 1
ATOM 755 C C . ILE A 1 96 ? 2.129 -2.541 -7.672 1.00 92.25 96 ILE A C 1
ATOM 757 O O . ILE A 1 96 ? 0.985 -2.397 -7.240 1.00 92.25 96 ILE A O 1
ATOM 761 N N . GLU A 1 97 ? 3.090 -3.115 -6.951 1.00 90.69 97 GLU A N 1
ATOM 762 C CA . GLU A 1 97 ? 2.884 -3.599 -5.588 1.00 90.69 97 GLU A CA 1
ATOM 763 C C . GLU A 1 97 ? 2.537 -2.452 -4.627 1.00 90.69 97 GLU A C 1
ATOM 765 O O . GLU A 1 97 ? 1.572 -2.562 -3.870 1.00 90.69 97 GLU A O 1
ATOM 770 N N . CYS A 1 98 ? 3.224 -1.307 -4.714 1.00 90.00 98 CYS A N 1
ATOM 771 C CA . CYS A 1 98 ? 2.851 -0.114 -3.946 1.00 90.00 98 CYS A CA 1
ATOM 772 C C . CYS A 1 98 ? 1.425 0.363 -4.271 1.00 90.00 98 CYS A C 1
ATOM 774 O O . CYS A 1 98 ? 0.660 0.683 -3.361 1.00 90.00 98 CYS A O 1
ATOM 776 N N . ASP A 1 99 ? 1.036 0.377 -5.550 1.00 92.56 99 ASP A N 1
ATOM 777 C CA . ASP A 1 99 ? -0.324 0.746 -5.966 1.00 92.56 99 ASP A CA 1
ATOM 778 C C . ASP A 1 99 ? -1.378 -0.221 -5.399 1.00 92.56 99 ASP A C 1
ATOM 780 O O . ASP A 1 99 ? -2.467 0.203 -5.000 1.00 92.56 99 ASP A O 1
ATOM 784 N N . ASN A 1 100 ? -1.067 -1.517 -5.328 1.00 93.00 100 ASN A N 1
ATOM 785 C CA . ASN A 1 100 ? -1.939 -2.516 -4.712 1.00 93.00 100 ASN A CA 1
ATOM 786 C C . ASN A 1 100 ? -2.041 -2.324 -3.195 1.00 93.00 100 ASN A C 1
ATOM 788 O O . ASN A 1 100 ? -3.147 -2.380 -2.654 1.00 93.00 100 ASN A O 1
ATOM 792 N N . GLN A 1 101 ? -0.931 -2.034 -2.512 1.00 91.62 101 GLN A N 1
ATOM 793 C CA . GLN A 1 101 ? -0.930 -1.746 -1.076 1.00 91.62 101 GLN A CA 1
ATOM 794 C C . GLN A 1 101 ? -1.750 -0.501 -0.741 1.00 91.62 101 GLN A C 1
ATOM 796 O O . GLN A 1 101 ? -2.519 -0.533 0.215 1.00 91.62 101 GLN A O 1
ATOM 801 N N . ILE A 1 102 ? -1.668 0.557 -1.553 1.00 93.06 102 ILE A N 1
ATOM 802 C CA . ILE A 1 102 ? -2.498 1.761 -1.390 1.00 93.06 102 ILE A CA 1
ATOM 803 C C . ILE A 1 102 ? -3.987 1.421 -1.503 1.00 93.06 102 ILE A C 1
ATOM 805 O O . ILE A 1 102 ? -4.786 1.848 -0.669 1.00 93.06 102 ILE A O 1
ATOM 809 N N . LYS A 1 103 ? -4.369 0.620 -2.505 1.00 94.12 103 LYS A N 1
ATOM 810 C CA . LYS A 1 103 ? -5.765 0.189 -2.679 1.00 94.12 103 LYS A CA 1
ATOM 811 C C . LYS A 1 103 ? -6.247 -0.641 -1.492 1.00 94.12 103 LYS A C 1
ATOM 813 O O . LYS A 1 103 ? -7.315 -0.360 -0.958 1.00 94.12 103 LYS A O 1
ATOM 818 N N . LEU A 1 104 ? -5.452 -1.616 -1.050 1.00 94.31 104 LEU A N 1
ATOM 819 C CA . LEU A 1 104 ? -5.773 -2.434 0.122 1.00 94.31 104 LEU A CA 1
ATOM 820 C C . LEU A 1 104 ? -5.887 -1.583 1.389 1.00 94.31 104 LEU A C 1
ATOM 822 O O . LEU A 1 104 ? -6.829 -1.761 2.156 1.00 94.31 104 LEU A O 1
ATOM 826 N N . ALA A 1 105 ? -4.977 -0.627 1.587 1.00 95.31 105 ALA A N 1
ATOM 827 C CA . ALA A 1 105 ? -5.013 0.288 2.719 1.00 95.31 105 ALA A CA 1
ATOM 828 C C . ALA A 1 105 ? -6.317 1.093 2.750 1.00 95.31 105 ALA A C 1
ATOM 830 O O . ALA A 1 105 ? -6.956 1.177 3.799 1.00 95.31 105 ALA A O 1
ATOM 831 N N . ALA A 1 106 ? -6.740 1.626 1.599 1.00 95.06 106 ALA A N 1
ATOM 832 C CA . ALA A 1 106 ? -8.004 2.340 1.466 1.00 95.06 106 ALA A CA 1
ATOM 833 C C . ALA A 1 106 ? -9.201 1.434 1.801 1.00 95.06 106 ALA A C 1
ATOM 835 O O . ALA A 1 106 ? -10.028 1.800 2.636 1.00 95.06 106 ALA A O 1
ATOM 836 N N . THR A 1 107 ? -9.247 0.220 1.237 1.00 96.38 107 THR A N 1
ATOM 837 C CA . THR A 1 107 ? -10.302 -0.766 1.523 1.00 96.38 107 THR A CA 1
ATOM 838 C C . THR A 1 107 ? -10.368 -1.125 3.008 1.00 96.38 107 THR A C 1
ATOM 840 O O . THR A 1 107 ? -11.453 -1.168 3.590 1.00 96.38 107 THR A O 1
ATOM 843 N N . TYR A 1 108 ? -9.225 -1.363 3.655 1.00 97.06 108 TYR A N 1
ATOM 844 C CA . TYR A 1 108 ? -9.183 -1.678 5.082 1.00 97.06 108 TYR A CA 1
ATOM 845 C C . TYR A 1 108 ? -9.603 -0.488 5.940 1.00 97.06 108 TYR A C 1
ATOM 847 O O . TYR A 1 108 ? -10.324 -0.674 6.918 1.00 97.06 108 TYR A O 1
ATOM 855 N N . LEU A 1 109 ? -9.193 0.731 5.587 1.00 96.00 109 LEU A N 1
ATOM 856 C CA . LEU A 1 109 ? -9.546 1.934 6.335 1.00 96.00 109 LEU A CA 1
ATOM 857 C C . LEU A 1 109 ? -11.053 2.222 6.284 1.00 96.00 109 LEU A C 1
ATOM 859 O O . LEU A 1 109 ? -11.649 2.545 7.319 1.00 96.00 109 LEU A O 1
ATOM 863 N N . GLU A 1 110 ? -11.659 2.078 5.104 1.00 96.06 110 GLU A N 1
ATOM 864 C CA . GLU A 1 110 ? -13.108 2.173 4.898 1.00 96.06 110 GLU A CA 1
ATOM 865 C C . GLU A 1 110 ? -13.826 1.103 5.724 1.00 96.06 110 GLU A C 1
ATOM 867 O O . GLU A 1 110 ? -14.638 1.427 6.588 1.00 96.06 110 GLU A O 1
ATOM 872 N N . SER A 1 111 ? -13.410 -0.158 5.587 1.00 96.81 111 SER A N 1
ATOM 873 C CA . SER A 1 111 ? -14.022 -1.291 6.292 1.00 96.81 111 SER A CA 1
ATOM 874 C C . SER A 1 111 ? -13.917 -1.179 7.815 1.00 96.81 111 SER A C 1
ATOM 876 O O . SER A 1 111 ? -14.867 -1.487 8.532 1.00 96.81 111 SER A O 1
ATOM 878 N N . ILE A 1 112 ? -12.779 -0.708 8.340 1.00 96.94 112 ILE A N 1
ATOM 879 C CA . ILE A 1 112 ? -12.611 -0.432 9.773 1.00 96.94 112 ILE A CA 1
ATOM 880 C C . ILE A 1 112 ? -13.541 0.699 10.205 1.00 96.94 112 ILE A C 1
ATOM 882 O O . ILE A 1 112 ? -14.122 0.639 11.288 1.00 96.94 112 ILE A O 1
ATOM 886 N N . SER A 1 113 ? -13.663 1.754 9.401 1.00 96.06 113 SER A N 1
ATOM 887 C CA . SER A 1 113 ? -14.512 2.895 9.741 1.00 96.06 113 SER A CA 1
ATOM 888 C C . SER A 1 113 ? -15.988 2.511 9.754 1.00 96.06 113 SER A C 1
ATOM 890 O O . SER A 1 113 ? -16.668 2.844 10.725 1.00 96.06 113 SER A O 1
ATOM 892 N N . ASP A 1 114 ? -16.437 1.733 8.772 1.00 96.31 114 ASP A N 1
ATOM 893 C CA . ASP A 1 114 ? -17.786 1.173 8.711 1.00 96.31 114 ASP A CA 1
ATOM 894 C C . ASP A 1 114 ? -18.060 0.228 9.879 1.00 96.31 114 ASP A C 1
ATOM 896 O O . ASP A 1 114 ? -19.087 0.331 10.552 1.00 96.31 114 ASP A O 1
ATOM 900 N N . GLU A 1 115 ? -17.123 -0.673 10.182 1.00 96.88 115 GLU A N 1
ATOM 901 C CA . GLU A 1 115 ? -17.268 -1.600 11.298 1.00 96.88 115 GLU A CA 1
ATOM 902 C C . GLU A 1 115 ? -17.332 -0.860 12.638 1.00 96.88 115 GLU A C 1
ATOM 904 O O . GLU A 1 115 ? -18.143 -1.211 13.493 1.00 96.88 115 GLU A O 1
ATOM 909 N N . VAL A 1 116 ? -16.526 0.186 12.835 1.00 94.94 116 VAL A N 1
ATOM 910 C CA . VAL A 1 116 ? -16.575 1.027 14.042 1.00 94.94 116 VAL A CA 1
ATOM 911 C C . VAL A 1 116 ? -17.882 1.828 14.112 1.00 94.94 116 VAL A C 1
ATOM 913 O O . VAL A 1 116 ? -18.447 1.975 15.199 1.00 94.94 116 VAL A O 1
ATOM 916 N N . ALA A 1 117 ? -18.405 2.303 12.978 1.00 94.75 117 ALA A N 1
ATOM 917 C CA . ALA A 1 117 ? -19.658 3.058 12.912 1.00 94.75 117 ALA A CA 1
ATOM 918 C C . ALA A 1 117 ? -20.885 2.239 13.358 1.00 94.75 117 ALA A C 1
ATOM 920 O O . ALA A 1 117 ? -21.865 2.816 13.831 1.00 94.75 117 ALA A O 1
ATOM 921 N N . LYS A 1 118 ? -20.813 0.899 13.322 1.00 95.38 118 LYS A N 1
ATOM 922 C CA . LYS A 1 118 ? -21.845 0.000 13.883 1.00 95.38 118 LYS A CA 1
ATOM 923 C C . LYS A 1 118 ? -22.014 0.136 15.405 1.00 95.38 118 LYS A C 1
ATOM 925 O O . LYS A 1 118 ? -22.979 -0.388 15.969 1.00 95.38 118 LYS A O 1
ATOM 930 N N . GLY A 1 119 ? -21.095 0.813 16.098 1.00 93.12 119 GLY A N 1
ATOM 931 C CA . GLY A 1 119 ? -21.193 1.097 17.528 1.00 93.12 119 GLY A CA 1
ATOM 932 C C . GLY A 1 119 ? -21.267 -0.182 18.363 1.00 93.12 119 GLY A C 1
ATOM 933 O O . GLY A 1 119 ? -20.352 -0.999 18.347 1.00 93.12 119 GLY A O 1
ATOM 934 N N . ASN A 1 120 ? -22.369 -0.385 19.090 1.00 91.31 120 ASN A N 1
ATOM 935 C CA . ASN A 1 120 ? -22.543 -1.564 19.949 1.00 91.31 120 ASN A CA 1
ATOM 936 C C . ASN A 1 120 ? -22.658 -2.885 19.170 1.00 91.31 120 ASN A C 1
ATOM 938 O O . ASN A 1 120 ? -22.430 -3.943 19.750 1.00 91.31 120 ASN A O 1
ATOM 942 N N . ALA A 1 121 ? -23.009 -2.828 17.882 1.00 93.00 121 ALA A N 1
ATOM 943 C CA . ALA A 1 121 ? -23.034 -3.997 17.005 1.00 93.00 121 ALA A CA 1
ATOM 944 C C . ALA A 1 121 ? -21.660 -4.295 16.372 1.00 93.00 121 ALA A C 1
ATOM 946 O O . ALA A 1 121 ? -21.535 -5.262 15.624 1.00 93.00 121 ALA A O 1
ATOM 947 N N . SER A 1 122 ? -20.639 -3.478 16.656 1.00 95.12 122 SER A N 1
ATOM 948 C CA . SER A 1 122 ? -19.289 -3.662 16.130 1.00 95.12 122 SER A CA 1
ATOM 949 C C . SER A 1 122 ? -18.592 -4.872 16.751 1.00 95.12 122 SER A C 1
ATOM 951 O O . SER A 1 122 ? -18.575 -5.065 17.971 1.00 95.12 122 SER A O 1
ATOM 953 N N . THR A 1 123 ? -17.939 -5.658 15.904 1.00 95.25 123 THR A N 1
ATOM 954 C CA . THR A 1 123 ? -16.971 -6.682 16.307 1.00 95.25 123 THR A CA 1
ATOM 955 C C . THR A 1 123 ? -15.697 -6.028 16.846 1.00 95.25 123 THR A C 1
ATOM 957 O O . THR A 1 123 ? -15.059 -6.564 17.761 1.00 95.25 123 THR A O 1
ATOM 960 N N . LEU A 1 124 ? -15.334 -4.857 16.308 1.00 95.69 124 LEU A N 1
ATOM 961 C CA . LEU A 1 124 ? -14.186 -4.075 16.748 1.00 95.69 124 LEU A CA 1
ATOM 962 C C . LEU A 1 124 ? -14.503 -3.378 18.071 1.00 95.69 124 LEU A C 1
ATOM 964 O O . LEU A 1 124 ? -15.433 -2.587 18.202 1.00 95.69 124 LEU A O 1
ATOM 968 N N . ARG A 1 125 ? -13.686 -3.660 19.085 1.00 96.31 125 ARG A N 1
ATOM 969 C CA . ARG A 1 125 ? -13.852 -3.080 20.418 1.00 96.31 125 ARG A CA 1
ATOM 970 C C . ARG A 1 125 ? -12.927 -1.889 20.575 1.00 96.31 125 ARG A C 1
ATOM 972 O O . ARG A 1 125 ? -11.711 -2.041 20.449 1.00 96.31 125 ARG A O 1
ATOM 979 N N . ILE A 1 126 ? -13.508 -0.740 20.907 1.00 96.00 126 ILE A N 1
ATOM 980 C CA . ILE A 1 126 ? -12.774 0.492 21.202 1.00 96.00 126 ILE A CA 1
ATOM 981 C C . ILE A 1 126 ? -12.191 0.421 22.617 1.00 96.00 126 ILE A C 1
ATOM 983 O O . ILE A 1 126 ? -12.904 0.160 23.589 1.00 96.00 126 ILE A O 1
ATOM 987 N N . ASP A 1 127 ? -10.898 0.697 22.735 1.00 95.50 127 ASP A N 1
ATOM 988 C CA . ASP A 1 127 ? -10.222 0.934 24.004 1.00 95.50 127 ASP A CA 1
ATOM 989 C C . ASP A 1 127 ? -10.546 2.353 24.485 1.00 95.50 127 ASP A C 1
ATOM 991 O O . ASP A 1 127 ? -9.957 3.341 24.035 1.00 95.50 127 ASP A O 1
ATOM 995 N N . ARG A 1 128 ? -11.541 2.459 25.372 1.00 93.94 128 ARG A N 1
ATOM 996 C CA . ARG A 1 128 ? -12.037 3.748 25.870 1.00 93.94 128 ARG A CA 1
ATOM 997 C C . ARG A 1 128 ? -10.992 4.498 26.686 1.00 93.94 128 ARG A C 1
ATOM 999 O O . ARG A 1 128 ? -10.988 5.725 26.643 1.00 93.94 128 ARG A O 1
ATOM 1006 N N . GLU A 1 129 ? -10.124 3.791 27.404 1.00 94.00 129 GLU A N 1
ATOM 1007 C CA . GLU A 1 129 ? -9.098 4.417 28.236 1.00 94.00 129 GLU A CA 1
ATOM 1008 C C . GLU A 1 129 ? -8.036 5.067 27.348 1.00 94.00 129 GLU A C 1
ATOM 1010 O O . GLU A 1 129 ? -7.786 6.269 27.461 1.00 94.00 129 GLU A O 1
ATOM 1015 N N . ALA A 1 130 ? -7.490 4.306 26.393 1.00 91.94 130 ALA A N 1
ATOM 1016 C CA . ALA A 1 130 ? -6.517 4.834 25.443 1.00 91.94 130 ALA A CA 1
ATOM 1017 C C . ALA A 1 130 ? -7.116 5.963 24.590 1.00 91.94 130 ALA A C 1
ATOM 1019 O O . ALA A 1 130 ? -6.481 7.004 24.429 1.00 91.94 130 ALA A O 1
ATOM 1020 N N . THR A 1 131 ? -8.356 5.790 24.116 1.00 92.56 131 THR A N 1
ATOM 1021 C CA . THR A 1 131 ? -9.074 6.800 23.318 1.00 92.56 131 THR A CA 1
ATOM 1022 C C . THR A 1 131 ? -9.298 8.095 24.088 1.00 92.56 131 THR A C 1
ATOM 1024 O O . THR A 1 131 ? -9.042 9.172 23.560 1.00 92.56 131 THR A O 1
ATOM 1027 N N . SER A 1 132 ? -9.720 8.014 25.352 1.00 93.38 132 SER A N 1
ATOM 1028 C CA . SER A 1 132 ? -9.929 9.211 26.177 1.00 93.38 132 SER A CA 1
ATOM 1029 C C . SER A 1 132 ? -8.618 9.943 26.466 1.00 93.38 132 SER A C 1
ATOM 1031 O O . SER A 1 132 ? -8.609 11.165 26.563 1.00 93.38 132 SER A O 1
ATOM 1033 N N . LYS A 1 133 ? -7.505 9.209 26.586 1.00 92.62 133 LYS A N 1
ATOM 1034 C CA . LYS A 1 133 ? -6.188 9.783 26.880 1.00 92.62 133 LYS 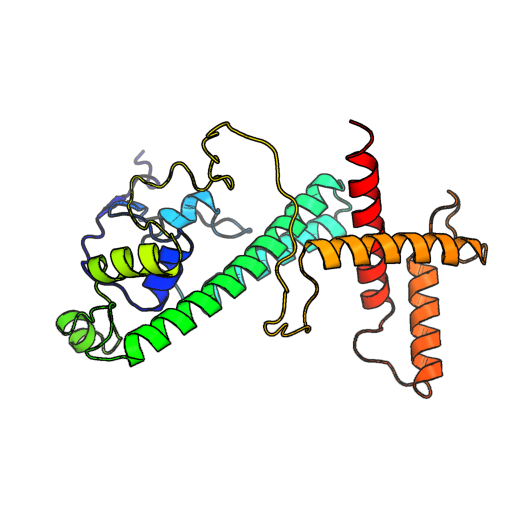A CA 1
ATOM 1035 C C . LYS A 1 133 ? -5.546 10.464 25.670 1.00 92.62 133 LYS A C 1
ATOM 1037 O O . LYS A 1 133 ? -4.890 11.487 25.844 1.00 92.62 133 LYS A O 1
ATOM 1042 N N . SER A 1 134 ? -5.674 9.885 24.4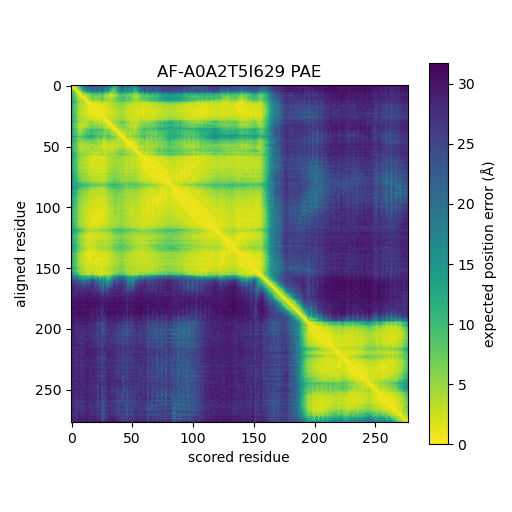77 1.00 90.94 134 SER A N 1
ATOM 1043 C CA . SER A 1 134 ? -5.045 10.411 23.256 1.00 90.94 134 SER A CA 1
ATOM 1044 C C . SER A 1 134 ? -5.954 11.333 22.444 1.00 90.94 134 SER A C 1
ATOM 1046 O O . SER A 1 134 ? -5.457 12.087 21.615 1.00 90.94 134 SER A O 1
ATOM 1048 N N . GLY A 1 135 ? -7.274 11.256 22.640 1.00 91.75 135 GLY A N 1
ATOM 1049 C CA . GLY A 1 135 ? -8.265 11.907 21.779 1.00 91.75 135 GLY A CA 1
ATOM 1050 C C . GLY A 1 135 ? -8.473 11.205 20.430 1.00 91.75 135 GLY A C 1
ATOM 1051 O O . GLY A 1 135 ? -9.288 11.655 19.630 1.00 91.75 135 GLY A O 1
ATOM 1052 N N . ILE A 1 136 ? -7.771 10.097 20.170 1.00 92.25 136 ILE A N 1
ATOM 1053 C CA . ILE A 1 136 ? -7.815 9.342 18.911 1.00 92.25 136 ILE A CA 1
ATOM 1054 C C . ILE A 1 136 ? -8.460 7.983 19.174 1.00 92.25 136 ILE A C 1
ATOM 1056 O O . ILE A 1 136 ? -8.185 7.348 20.184 1.00 92.25 136 ILE A O 1
ATOM 1060 N N . THR A 1 137 ? -9.306 7.492 18.266 1.00 92.12 137 THR A N 1
ATOM 1061 C CA . THR A 1 137 ? -9.938 6.172 18.435 1.00 92.12 137 THR A CA 1
ATOM 1062 C C . THR A 1 137 ? -8.896 5.052 18.434 1.00 92.12 137 THR A C 1
ATOM 1064 O O . THR A 1 137 ? -8.211 4.830 17.434 1.00 92.12 137 THR A O 1
ATOM 1067 N N . HIS A 1 138 ? -8.833 4.310 19.540 1.00 95.12 138 HIS A N 1
ATOM 1068 C CA . HIS A 1 138 ? -8.009 3.116 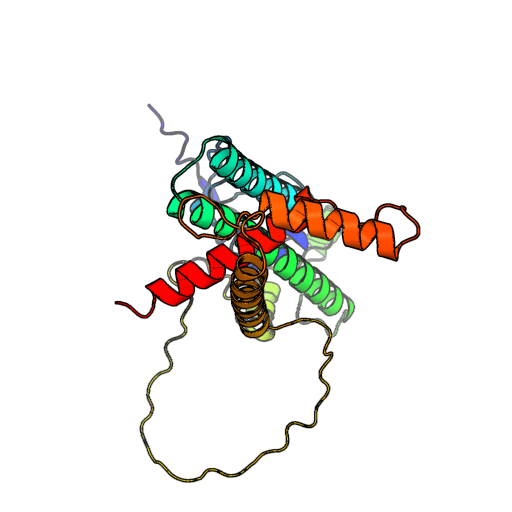19.686 1.00 95.12 138 HIS A CA 1
ATOM 1069 C C . HIS A 1 138 ? -8.862 1.848 19.626 1.00 95.12 138 HIS A C 1
ATOM 1071 O O . HIS A 1 138 ? -9.859 1.721 20.330 1.00 95.12 138 HIS A O 1
ATOM 1077 N N . ILE A 1 139 ? -8.443 0.882 18.816 1.00 96.44 139 ILE A N 1
ATOM 1078 C CA . ILE A 1 139 ? -9.075 -0.426 18.640 1.00 96.44 139 ILE A CA 1
ATOM 1079 C C . ILE A 1 139 ? -8.248 -1.467 19.396 1.00 96.44 139 ILE A C 1
ATOM 1081 O O . ILE A 1 139 ? -7.021 -1.499 19.294 1.00 96.44 139 ILE A O 1
ATOM 1085 N N . THR A 1 140 ? -8.897 -2.341 20.165 1.00 96.12 140 THR A N 1
ATOM 1086 C CA . THR A 1 140 ? -8.191 -3.416 20.877 1.00 96.12 140 THR A CA 1
ATOM 1087 C C . THR A 1 140 ? -7.646 -4.452 19.892 1.00 96.12 140 THR A C 1
ATOM 1089 O O . THR A 1 140 ? -8.375 -4.955 19.030 1.00 96.12 140 THR A O 1
ATOM 1092 N N . LEU A 1 141 ? -6.380 -4.846 20.063 1.00 93.88 141 LEU A N 1
ATOM 1093 C CA . LEU A 1 141 ? -5.698 -5.781 19.161 1.00 93.88 141 LEU A CA 1
ATOM 1094 C C . LEU A 1 141 ? -6.392 -7.144 19.094 1.00 93.88 141 LEU A C 1
ATOM 1096 O O . LEU A 1 141 ? -6.415 -7.777 18.043 1.00 93.88 141 LEU A O 1
ATOM 1100 N N . LYS A 1 142 ? -6.987 -7.597 20.205 1.00 93.81 142 LYS A N 1
ATOM 1101 C CA . LYS A 1 142 ? -7.743 -8.855 20.245 1.00 93.81 142 LYS A CA 1
ATOM 1102 C C . LYS A 1 142 ? -8.964 -8.810 19.326 1.00 93.81 142 LYS A C 1
ATOM 1104 O O . LYS A 1 142 ? -9.203 -9.769 18.601 1.00 93.81 142 LYS A O 1
ATOM 1109 N N . SER A 1 143 ? -9.726 -7.714 19.355 1.00 95.69 143 SER A N 1
ATOM 1110 C CA . SER A 1 143 ? -10.894 -7.561 18.480 1.00 95.69 143 SER A CA 1
ATOM 1111 C C . SER A 1 143 ? -10.493 -7.427 17.013 1.00 95.69 143 SER A C 1
ATOM 1113 O O . SER A 1 143 ? -11.104 -8.070 16.166 1.00 95.69 143 SER A O 1
ATOM 1115 N N . LEU A 1 144 ? -9.409 -6.692 16.737 1.00 96.00 144 LEU A N 1
ATOM 1116 C CA . LEU A 1 144 ? -8.865 -6.538 15.391 1.00 96.00 144 LEU A CA 1
ATOM 1117 C C . LEU A 1 144 ? -8.435 -7.884 14.798 1.00 96.00 144 LEU A C 1
ATOM 1119 O O . LEU A 1 144 ? -8.790 -8.176 13.667 1.00 96.00 144 LEU A O 1
ATOM 1123 N N . LYS A 1 145 ? -7.730 -8.724 15.566 1.00 93.81 145 LYS A N 1
ATOM 1124 C CA . LYS A 1 145 ? -7.320 -10.075 15.142 1.00 93.81 145 LYS A CA 1
ATOM 1125 C C . LYS A 1 145 ? -8.496 -10.937 14.694 1.00 93.81 145 LYS A C 1
ATOM 1127 O O . LYS A 1 145 ? -8.445 -11.542 13.632 1.00 93.81 145 LYS A O 1
ATOM 1132 N N . ILE A 1 146 ? -9.546 -10.990 15.513 1.00 93.50 146 ILE A N 1
ATOM 1133 C CA . ILE A 1 146 ? -10.735 -11.806 15.237 1.00 93.50 146 ILE A CA 1
ATOM 1134 C C . ILE A 1 146 ? -11.461 -11.277 13.999 1.00 93.50 146 ILE A C 1
ATOM 1136 O O . ILE A 1 146 ? -11.837 -12.052 13.125 1.00 93.50 146 ILE A O 1
ATOM 1140 N N . TRP A 1 147 ? -11.647 -9.960 13.931 1.00 96.38 147 TRP A N 1
ATOM 1141 C CA . TRP A 1 147 ? -12.349 -9.319 12.829 1.00 96.38 147 TRP A CA 1
ATOM 1142 C C . TRP A 1 147 ? -11.583 -9.435 11.505 1.00 96.38 147 TRP A C 1
ATOM 1144 O O . TRP A 1 147 ? -12.160 -9.879 10.521 1.00 96.38 147 TRP A O 1
ATOM 1154 N N . ALA A 1 148 ? -10.280 -9.140 11.484 1.00 94.88 148 ALA A N 1
ATOM 1155 C CA . ALA A 1 148 ? -9.455 -9.220 10.277 1.00 94.88 148 ALA A CA 1
ATOM 1156 C C . ALA A 1 148 ? -9.366 -10.653 9.727 1.00 94.88 148 ALA A C 1
ATOM 1158 O O . ALA A 1 148 ? -9.422 -10.854 8.514 1.00 94.88 148 ALA A O 1
ATOM 1159 N N . LEU A 1 149 ? -9.296 -11.654 10.612 1.00 93.06 149 LEU A N 1
ATOM 1160 C CA . LEU A 1 149 ? -9.336 -13.058 10.210 1.00 93.06 149 LEU A CA 1
ATOM 1161 C C . LEU A 1 149 ? -10.692 -13.432 9.601 1.00 93.06 149 LEU A C 1
ATOM 1163 O O . LEU A 1 149 ? -10.739 -14.159 8.616 1.00 93.06 149 LEU A O 1
ATOM 1167 N N . LYS A 1 150 ? -11.792 -12.940 10.178 1.00 92.56 150 LYS A N 1
ATOM 1168 C CA . LYS A 1 150 ? -13.145 -13.256 9.717 1.00 92.56 150 LYS A CA 1
ATOM 1169 C C . LYS A 1 150 ? -13.494 -12.572 8.392 1.00 92.56 150 LYS A C 1
ATOM 1171 O O . LYS A 1 150 ? -14.018 -13.235 7.507 1.00 92.56 150 LYS A O 1
ATOM 1176 N N . GLU A 1 151 ? -13.239 -11.272 8.273 1.00 92.12 151 GLU A N 1
ATOM 1177 C CA . GLU A 1 151 ? -13.663 -10.479 7.109 1.00 92.12 151 GLU A CA 1
ATOM 1178 C C . GLU A 1 151 ? -12.689 -10.597 5.930 1.00 92.12 151 GLU A C 1
ATOM 1180 O O . GLU A 1 151 ? -13.116 -10.596 4.781 1.00 92.12 151 GLU A O 1
ATOM 1185 N N . PHE A 1 152 ? -11.385 -10.733 6.199 1.00 91.25 152 PHE A N 1
ATOM 1186 C CA . PHE A 1 152 ? -10.347 -10.712 5.160 1.00 91.25 152 PHE A CA 1
ATOM 1187 C C . PHE A 1 152 ? -9.467 -11.966 5.123 1.00 91.25 152 PHE A C 1
ATOM 1189 O O . PHE A 1 152 ? -8.594 -12.070 4.266 1.00 91.25 152 PHE A O 1
ATOM 1196 N N . GLY A 1 153 ? -9.636 -12.913 6.052 1.00 91.94 153 GLY A N 1
ATOM 1197 C CA . GLY A 1 153 ? -8.751 -14.079 6.149 1.00 91.94 153 GLY A CA 1
ATOM 1198 C C . GLY A 1 153 ? -7.334 -13.748 6.637 1.00 91.94 153 GLY A C 1
ATOM 1199 O O . GLY A 1 153 ? -6.427 -14.561 6.473 1.00 91.94 153 GLY A O 1
ATOM 1200 N N . ILE A 1 154 ? -7.117 -12.568 7.229 1.00 90.81 154 ILE A N 1
ATOM 1201 C CA . ILE A 1 154 ? -5.783 -12.090 7.620 1.00 90.81 154 ILE A CA 1
ATOM 1202 C C . ILE A 1 154 ? -5.457 -12.517 9.054 1.00 90.81 154 ILE A C 1
ATOM 1204 O O . ILE A 1 154 ? -6.129 -12.129 10.011 1.00 90.81 154 ILE A O 1
ATOM 1208 N N . SER A 1 155 ? -4.360 -13.257 9.216 1.00 90.38 155 SER A N 1
ATOM 1209 C CA . SER A 1 155 ? -3.772 -13.558 10.524 1.00 90.38 155 SER A CA 1
ATOM 1210 C C . SER A 1 155 ? -2.803 -12.451 10.948 1.00 90.38 155 SER A C 1
ATOM 1212 O O . SER A 1 155 ? -1.827 -12.181 10.256 1.00 90.38 155 SER A O 1
ATOM 1214 N N . LEU A 1 156 ? -3.030 -11.848 12.121 1.00 85.44 156 LEU A N 1
ATOM 1215 C CA . LEU A 1 156 ? -2.114 -10.863 12.730 1.00 85.44 156 LEU A CA 1
ATOM 1216 C C . LEU A 1 156 ? -1.261 -11.473 13.855 1.00 85.44 156 LEU A C 1
ATOM 1218 O O . LEU A 1 156 ? -0.818 -10.773 14.777 1.00 85.44 156 LEU A O 1
ATOM 1222 N N . ASP A 1 157 ? -1.107 -12.798 13.863 1.00 79.19 157 ASP A N 1
ATOM 1223 C CA . ASP A 1 157 ? -0.295 -13.472 14.865 1.00 79.19 157 ASP A CA 1
ATOM 1224 C C . ASP A 1 157 ? 1.196 -13.451 14.496 1.00 79.19 157 ASP A C 1
ATOM 1226 O O . ASP A 1 157 ? 1.558 -13.780 13.362 1.00 79.19 157 ASP A O 1
ATOM 1230 N N . PRO A 1 158 ? 2.080 -13.118 15.464 1.00 61.50 158 PRO A N 1
ATOM 1231 C CA . PRO A 1 158 ? 3.514 -12.908 15.234 1.00 61.50 158 PRO A CA 1
ATOM 1232 C C . PRO A 1 158 ? 4.247 -14.108 14.632 1.00 61.50 158 PRO A C 1
ATOM 1234 O O . PRO A 1 158 ? 5.303 -13.937 14.039 1.00 61.50 158 PRO A O 1
ATOM 1237 N N . PHE A 1 159 ? 3.699 -15.311 14.795 1.00 53.22 159 PHE A N 1
ATOM 1238 C CA . PHE A 1 159 ? 4.306 -16.560 14.338 1.00 53.22 159 PHE A CA 1
ATOM 1239 C C . PHE A 1 159 ? 3.738 -17.061 13.006 1.00 53.22 159 PHE A C 1
ATOM 1241 O O . PHE A 1 159 ? 4.191 -18.080 12.500 1.00 53.22 159 PHE A O 1
ATOM 1248 N N . SER A 1 160 ? 2.778 -16.342 12.413 1.00 48.19 160 SER A N 1
ATOM 1249 C CA . SER A 1 160 ? 2.294 -16.641 11.057 1.00 48.19 160 SER A CA 1
ATOM 1250 C C . SER A 1 160 ? 3.179 -16.039 9.956 1.00 48.19 160 SER A C 1
ATOM 1252 O O . SER A 1 160 ? 2.993 -16.337 8.778 1.00 48.19 160 SER A O 1
ATOM 1254 N N . ALA A 1 161 ? 4.206 -15.266 10.331 1.00 41.25 161 ALA A N 1
ATOM 1255 C CA . ALA A 1 161 ? 5.160 -14.619 9.429 1.00 41.25 161 ALA A CA 1
ATOM 1256 C C . ALA A 1 161 ? 6.204 -15.587 8.828 1.00 41.25 161 ALA A C 1
ATOM 1258 O O . ALA A 1 161 ? 7.386 -15.271 8.760 1.00 41.25 161 ALA A O 1
ATOM 1259 N N . GLN A 1 162 ? 5.769 -16.771 8.392 1.00 40.44 162 GLN A N 1
ATOM 1260 C CA . GLN A 1 162 ? 6.482 -17.632 7.441 1.00 40.44 162 GLN A CA 1
ATOM 1261 C C . GLN A 1 162 ? 5.485 -18.383 6.541 1.00 40.44 162 GLN A C 1
ATOM 1263 O O . GLN A 1 162 ? 5.580 -19.593 6.379 1.00 40.44 162 GLN A O 1
ATOM 1268 N N . LYS A 1 163 ? 4.482 -17.683 5.994 1.00 36.94 163 LYS A N 1
ATOM 1269 C CA . LYS A 1 163 ? 3.825 -17.980 4.703 1.00 36.94 163 LYS A CA 1
ATOM 1270 C C . LYS A 1 163 ? 2.643 -17.029 4.503 1.00 36.94 163 LYS A C 1
ATOM 1272 O O . LYS A 1 163 ? 1.487 -17.383 4.685 1.00 36.94 163 LYS A O 1
ATOM 1277 N N . THR A 1 164 ? 2.944 -15.841 4.013 1.00 36.72 164 THR A N 1
ATOM 1278 C CA . THR A 1 164 ? 2.171 -15.290 2.895 1.00 36.72 164 THR A CA 1
ATOM 1279 C C . THR A 1 164 ? 3.063 -15.338 1.663 1.00 36.72 164 THR A C 1
ATOM 1281 O O . THR A 1 164 ? 3.316 -14.356 0.981 1.00 36.72 164 THR A O 1
ATOM 1284 N N . ALA A 1 165 ? 3.552 -16.550 1.379 1.00 33.38 165 ALA A N 1
ATOM 1285 C CA . ALA A 1 165 ? 3.614 -16.964 -0.004 1.00 33.38 165 ALA A CA 1
ATOM 1286 C C . ALA A 1 165 ? 2.160 -16.987 -0.484 1.00 33.38 165 ALA A C 1
ATOM 1288 O O . ALA A 1 165 ? 1.310 -17.652 0.113 1.00 33.38 165 ALA A O 1
ATOM 1289 N N . ILE A 1 166 ? 1.886 -16.232 -1.540 1.00 39.34 166 ILE A N 1
ATOM 1290 C CA . ILE A 1 166 ? 0.805 -16.526 -2.477 1.00 39.34 166 ILE A CA 1
ATOM 1291 C C . ILE A 1 166 ? 0.786 -18.057 -2.678 1.00 39.34 166 ILE A C 1
ATOM 1293 O O . ILE A 1 166 ? 1.854 -18.657 -2.762 1.00 39.34 166 ILE A O 1
ATOM 1297 N N . TYR A 1 167 ? -0.408 -18.657 -2.706 1.00 35.06 167 TYR A N 1
ATOM 1298 C CA . TYR A 1 167 ? -0.748 -20.096 -2.671 1.00 35.06 167 TYR A CA 1
ATOM 1299 C C . TYR A 1 167 ? -1.218 -20.631 -1.308 1.00 35.06 167 TYR A C 1
ATOM 1301 O O . TYR A 1 167 ? -0.463 -21.195 -0.515 1.00 35.06 167 TYR A O 1
ATOM 1309 N N . ALA A 1 168 ? -2.539 -20.580 -1.115 1.00 29.62 168 ALA A N 1
ATOM 1310 C CA . ALA A 1 168 ? -3.234 -21.627 -0.375 1.00 29.62 168 ALA A CA 1
ATOM 1311 C C . ALA A 1 168 ? -3.096 -22.952 -1.163 1.00 29.62 168 ALA A C 1
ATOM 1313 O O . ALA A 1 168 ? -3.451 -22.978 -2.345 1.00 29.62 168 ALA A O 1
ATOM 1314 N N . PRO A 1 169 ? -2.595 -24.051 -0.572 1.00 30.95 169 PRO A N 1
ATOM 1315 C CA . PRO A 1 169 ? -2.657 -25.360 -1.202 1.00 30.95 169 PRO A CA 1
ATOM 1316 C C . PRO A 1 169 ? -4.088 -25.881 -1.078 1.00 30.95 169 PRO A C 1
ATOM 1318 O O . PRO A 1 169 ? -4.566 -26.136 0.029 1.00 30.95 169 PRO A O 1
ATOM 1321 N N . GLN A 1 170 ? -4.769 -26.059 -2.209 1.00 33.81 170 GLN A N 1
ATOM 1322 C CA . GLN A 1 170 ? -5.939 -26.925 -2.260 1.00 33.81 170 GLN A CA 1
ATOM 1323 C C . GLN A 1 170 ? -5.484 -28.345 -1.909 1.00 33.81 170 GLN A C 1
ATOM 1325 O O . GLN A 1 170 ? -4.698 -28.957 -2.632 1.00 33.81 170 GLN A O 1
ATOM 1330 N N . GLN A 1 171 ? -5.956 -28.855 -0.772 1.00 34.50 171 GLN A N 1
ATOM 1331 C CA . GLN A 1 171 ? -5.916 -30.282 -0.495 1.00 34.50 171 GLN A CA 1
ATOM 1332 C C . GLN A 1 171 ? -6.804 -30.980 -1.525 1.00 34.50 171 GLN A C 1
ATOM 1334 O O . GLN A 1 171 ? -7.997 -30.701 -1.627 1.00 34.50 171 GLN A O 1
ATOM 1339 N N . GLN A 1 172 ? -6.187 -31.869 -2.299 1.00 33.91 172 GLN A N 1
ATOM 1340 C CA . GLN A 1 172 ? -6.863 -32.833 -3.150 1.00 33.91 172 GLN A CA 1
ATOM 1341 C C . GLN A 1 172 ? -7.753 -33.722 -2.272 1.00 33.91 172 GLN A C 1
ATOM 1343 O O . GLN A 1 172 ? -7.255 -34.511 -1.470 1.00 33.91 172 GLN A O 1
ATOM 1348 N N . GLN A 1 173 ? -9.067 -33.602 -2.437 1.00 34.44 173 GLN A N 1
ATOM 1349 C CA . GLN A 1 173 ? -9.975 -34.728 -2.259 1.00 34.44 173 GLN A CA 1
ATOM 1350 C C . GLN A 1 173 ? -10.392 -35.183 -3.655 1.00 34.44 173 GLN A C 1
ATOM 1352 O O . GLN A 1 173 ? -10.985 -34.424 -4.419 1.00 34.44 173 GLN A O 1
ATOM 1357 N N . GLU A 1 174 ? -9.989 -36.402 -4.002 1.00 28.70 174 GLU A N 1
ATOM 1358 C CA . GLU A 1 174 ? -10.421 -37.105 -5.204 1.00 28.70 174 GLU A CA 1
ATOM 1359 C C . GLU A 1 174 ? -11.888 -37.557 -5.098 1.00 28.70 174 GLU A C 1
ATOM 1361 O O . GLU A 1 174 ? -12.343 -37.938 -4.019 1.00 28.70 174 GLU A O 1
ATOM 1366 N N . LEU A 1 175 ? -12.510 -37.627 -6.288 1.00 26.31 175 LEU A N 1
ATOM 1367 C CA . LEU A 1 175 ? -13.708 -38.369 -6.736 1.00 26.31 175 LEU A CA 1
ATOM 1368 C C . LEU A 1 175 ? -15.057 -37.620 -6.786 1.00 26.31 175 LEU A C 1
ATOM 1370 O O . LEU A 1 175 ? -15.398 -36.926 -5.833 1.00 26.31 175 LEU A O 1
ATOM 1374 N N . PRO A 1 176 ? -15.925 -37.907 -7.787 1.00 29.55 176 PRO A N 1
ATOM 1375 C CA . PRO A 1 176 ? -15.704 -38.398 -9.157 1.00 29.55 176 PRO A CA 1
ATOM 1376 C C . PRO A 1 176 ? -16.256 -37.430 -10.230 1.00 29.55 176 PRO A C 1
ATOM 1378 O O . PRO A 1 176 ? -16.947 -36.460 -9.938 1.00 29.55 176 PRO A O 1
ATOM 1381 N N . ALA A 1 177 ? -15.903 -37.701 -11.488 1.00 42.34 177 ALA A N 1
ATOM 1382 C CA . ALA A 1 177 ? -16.421 -37.014 -12.669 1.00 42.34 177 ALA A CA 1
ATOM 1383 C C . ALA A 1 177 ? -17.940 -37.225 -12.855 1.00 42.34 177 ALA A C 1
ATOM 1385 O O . ALA A 1 177 ? -18.451 -38.256 -12.428 1.00 42.34 177 ALA A O 1
ATOM 1386 N N . GLU A 1 178 ? -18.568 -36.288 -13.587 1.00 38.78 178 GLU A N 1
ATOM 1387 C CA . GLU A 1 178 ? -20.012 -36.129 -13.901 1.00 38.78 178 GLU A CA 1
ATOM 1388 C C . GLU A 1 178 ? -20.726 -35.257 -12.845 1.00 38.78 178 GLU A C 1
ATOM 1390 O O . GLU A 1 178 ? -20.769 -35.600 -11.676 1.00 38.78 178 GLU A O 1
ATOM 1395 N N . GLU A 1 179 ? -21.184 -34.030 -13.112 1.00 30.70 179 GLU A N 1
ATOM 1396 C CA . GLU A 1 179 ? -22.054 -33.548 -14.190 1.00 30.70 179 GLU A CA 1
ATOM 1397 C C . GLU A 1 179 ? -21.763 -32.070 -14.522 1.00 30.70 179 GLU A C 1
ATOM 1399 O O . GLU A 1 179 ? -21.649 -31.214 -13.646 1.00 30.70 179 GLU A O 1
ATOM 1404 N N . ILE A 1 180 ? -21.711 -31.750 -15.816 1.00 40.47 180 ILE A N 1
ATOM 1405 C CA . ILE A 1 180 ? -21.815 -30.377 -16.317 1.00 40.47 180 ILE A CA 1
ATOM 1406 C C . ILE A 1 180 ? -23.301 -30.018 -16.325 1.00 40.47 180 ILE A C 1
ATOM 1408 O O . ILE A 1 180 ? -24.002 -30.440 -17.242 1.00 40.47 180 ILE A O 1
ATOM 1412 N N . GLN A 1 181 ? -23.776 -29.212 -15.370 1.00 31.23 181 GLN A N 1
ATOM 1413 C CA . GLN A 1 181 ? -25.007 -28.438 -15.554 1.00 31.23 181 GLN A CA 1
ATOM 1414 C C . GLN A 1 181 ? -24.882 -27.010 -15.008 1.00 31.23 181 GLN A C 1
ATOM 1416 O O . GLN A 1 181 ? -24.589 -26.763 -13.844 1.00 31.23 181 GLN A O 1
ATOM 1421 N N . GLN A 1 182 ? -25.084 -26.101 -15.961 1.00 41.59 182 GLN A N 1
ATOM 1422 C CA . GLN A 1 182 ? -25.454 -24.691 -15.893 1.00 41.59 182 GLN A CA 1
ATOM 1423 C C . GLN A 1 182 ? -25.964 -24.195 -14.532 1.00 41.59 182 GLN A C 1
ATOM 1425 O O . GLN A 1 182 ? -26.983 -24.668 -14.036 1.00 41.59 182 GLN A O 1
ATOM 1430 N N . ILE A 1 183 ? -25.331 -23.136 -14.020 1.00 31.75 183 ILE A N 1
ATOM 1431 C CA . ILE A 1 183 ? -25.991 -22.173 -13.138 1.00 31.75 183 ILE A CA 1
ATOM 1432 C C . ILE A 1 183 ? -25.753 -20.777 -13.711 1.00 31.75 183 ILE A C 1
ATOM 1434 O O . ILE A 1 183 ? -24.615 -20.361 -13.930 1.00 31.75 183 ILE A O 1
ATOM 1438 N N . ASP A 1 184 ? -26.881 -20.129 -13.991 1.00 34.22 184 ASP A N 1
ATOM 1439 C CA . ASP A 1 184 ? -27.076 -18.727 -14.335 1.00 34.22 184 ASP A CA 1
ATOM 1440 C C . ASP A 1 184 ? -26.195 -17.785 -13.515 1.00 34.22 184 ASP A C 1
ATOM 1442 O O . ASP A 1 184 ? -26.295 -17.724 -12.289 1.00 34.22 184 ASP A O 1
ATOM 1446 N N . ASP A 1 185 ? -25.422 -16.964 -14.219 1.00 31.77 185 ASP A N 1
ATOM 1447 C CA . ASP A 1 185 ? -24.730 -15.816 -13.645 1.00 31.77 185 ASP A CA 1
ATOM 1448 C C . ASP A 1 185 ? -25.565 -14.552 -13.911 1.00 31.77 185 ASP A C 1
ATOM 1450 O O . ASP A 1 185 ? -25.234 -13.685 -14.721 1.00 31.77 185 ASP A O 1
ATOM 1454 N N . GLN A 1 186 ? -26.723 -14.477 -13.249 1.00 40.06 186 GLN A N 1
ATOM 1455 C CA . GLN A 1 186 ? -27.414 -13.216 -12.991 1.00 40.06 186 GLN A CA 1
ATOM 1456 C C . GLN A 1 186 ? -27.106 -12.771 -11.560 1.00 40.06 186 GLN A C 1
ATOM 1458 O O . GLN A 1 186 ? -27.870 -13.046 -10.640 1.00 40.06 186 GLN A O 1
ATOM 1463 N N . SER A 1 187 ? -26.017 -12.023 -11.365 1.00 35.69 187 SER A N 1
ATOM 1464 C CA . SER A 1 187 ? -25.995 -10.965 -10.346 1.00 35.69 187 SER A CA 1
ATOM 1465 C C . SER A 1 187 ? -24.894 -9.922 -10.600 1.00 35.69 187 SER A C 1
ATOM 1467 O O . SER A 1 187 ? -23.713 -10.142 -10.376 1.00 35.69 187 SER A O 1
ATOM 1469 N N . ASN A 1 188 ? -25.335 -8.749 -11.066 1.00 34.97 188 ASN A N 1
ATOM 1470 C CA . ASN A 1 188 ? -24.735 -7.422 -10.882 1.00 34.97 188 ASN A CA 1
ATOM 1471 C C . ASN A 1 188 ? -23.216 -7.275 -11.075 1.00 34.97 188 ASN A C 1
ATOM 1473 O O . ASN A 1 188 ? -22.467 -7.009 -10.133 1.00 34.97 188 ASN A O 1
ATOM 1477 N N . GLN A 1 189 ? -22.788 -7.278 -12.337 1.00 36.72 189 GLN A N 1
ATOM 1478 C CA . GLN A 1 189 ? -21.522 -6.664 -12.720 1.00 36.72 189 GLN A CA 1
ATOM 1479 C C . GLN A 1 189 ? -21.638 -5.133 -12.637 1.00 36.72 189 GLN A C 1
ATOM 1481 O O . GLN A 1 189 ? -22.372 -4.507 -13.399 1.00 36.72 189 GLN A O 1
ATOM 1486 N N . ARG A 1 190 ? -20.868 -4.511 -11.737 1.00 33.25 190 ARG A N 1
ATOM 1487 C CA . ARG A 1 190 ? -20.303 -3.187 -12.027 1.00 33.25 190 ARG A CA 1
ATOM 1488 C C . ARG A 1 190 ? -19.183 -3.419 -13.039 1.00 33.25 190 ARG A C 1
ATOM 1490 O O . ARG A 1 190 ? -18.098 -3.862 -12.677 1.00 33.25 190 ARG A O 1
ATOM 1497 N N . GLU A 1 191 ? -19.494 -3.189 -14.306 1.00 41.75 191 GLU A N 1
ATOM 1498 C CA . GLU A 1 191 ? -18.659 -3.471 -15.481 1.00 41.75 191 GLU A CA 1
ATOM 1499 C C . GLU A 1 191 ? -17.523 -2.458 -15.729 1.00 41.75 191 GLU A C 1
ATOM 1501 O O . GLU A 1 191 ? -17.000 -2.387 -16.833 1.00 41.75 191 GLU A O 1
ATOM 1506 N N . ASP A 1 192 ? -17.078 -1.692 -14.732 1.00 45.78 192 ASP A N 1
ATOM 1507 C CA . ASP A 1 192 ? -16.233 -0.519 -15.015 1.00 45.78 192 ASP A CA 1
ATOM 1508 C C . ASP A 1 192 ? -14.715 -0.736 -14.924 1.00 45.78 192 ASP A C 1
ATOM 1510 O O . ASP A 1 192 ? -13.961 0.221 -15.089 1.00 45.78 192 ASP A O 1
ATOM 1514 N N . TRP A 1 193 ? -14.205 -1.959 -14.720 1.00 48.19 193 TRP A N 1
ATOM 1515 C CA . TRP A 1 193 ? -12.751 -2.169 -14.794 1.00 48.19 193 TRP A CA 1
ATOM 1516 C C . TRP A 1 193 ? -12.343 -3.560 -15.292 1.00 48.19 193 TRP A C 1
ATOM 1518 O O . TRP A 1 193 ? -12.850 -4.573 -14.796 1.00 48.19 193 TRP A O 1
ATOM 1528 N N . PRO A 1 194 ? -11.406 -3.670 -16.256 1.00 49.69 194 PRO A N 1
ATOM 1529 C CA . PRO A 1 194 ? -10.942 -4.970 -16.706 1.00 49.69 194 PRO A CA 1
ATOM 1530 C C . PRO A 1 194 ? -10.208 -5.677 -15.560 1.00 49.69 194 PRO A C 1
ATOM 1532 O O . PRO A 1 194 ? -9.265 -5.139 -14.979 1.00 49.69 194 PRO A O 1
ATOM 1535 N N . SER A 1 195 ? -10.617 -6.914 -15.257 1.00 64.19 195 SER A N 1
ATOM 1536 C CA . SER A 1 195 ? -9.847 -7.812 -14.389 1.00 64.19 195 SER A CA 1
ATOM 1537 C C . SER A 1 195 ? -8.379 -7.881 -14.853 1.00 64.19 195 SER A C 1
ATOM 1539 O O . SER A 1 195 ? -8.109 -7.656 -16.036 1.00 64.19 195 SER A O 1
ATOM 1541 N N . PRO A 1 196 ? -7.410 -8.233 -13.989 1.00 61.53 196 PRO A N 1
ATOM 1542 C CA . PRO A 1 196 ? -5.994 -8.316 -14.375 1.00 61.53 196 PRO A CA 1
ATOM 1543 C C . PRO A 1 196 ? -5.750 -9.154 -15.645 1.00 61.53 196 PRO A C 1
ATOM 1545 O O . PRO A 1 196 ? -4.914 -8.815 -16.483 1.00 61.53 196 PRO A O 1
ATOM 1548 N N . ILE A 1 197 ? -6.560 -10.199 -15.843 1.00 65.69 197 ILE A N 1
ATOM 1549 C CA . ILE A 1 197 ? -6.567 -11.041 -17.046 1.00 65.69 197 ILE A CA 1
ATOM 1550 C C . ILE A 1 197 ? -7.070 -10.263 -18.272 1.00 65.69 197 ILE A C 1
ATOM 1552 O O . ILE A 1 197 ? -6.443 -10.315 -19.334 1.00 65.69 197 ILE A O 1
ATOM 1556 N N . LYS A 1 198 ? -8.171 -9.508 -18.143 1.00 71.88 198 LYS A N 1
ATOM 1557 C CA . LYS A 1 198 ? -8.699 -8.643 -19.213 1.00 71.88 198 LYS A CA 1
ATOM 1558 C C . LYS A 1 198 ? -7.702 -7.530 -19.569 1.00 71.88 198 LYS A C 1
ATOM 1560 O O . LYS A 1 198 ? -7.508 -7.264 -20.751 1.00 71.88 198 LYS A O 1
ATOM 1565 N N . ALA A 1 199 ? -7.006 -6.948 -18.589 1.00 70.81 199 ALA A N 1
ATOM 1566 C CA . ALA A 1 199 ? -5.984 -5.922 -18.811 1.00 70.81 199 ALA A CA 1
ATOM 1567 C C . ALA A 1 199 ? -4.745 -6.473 -19.546 1.00 70.81 199 ALA A C 1
ATOM 1569 O O . ALA A 1 199 ? -4.304 -5.877 -20.530 1.00 70.81 199 ALA A O 1
ATOM 1570 N N . LYS A 1 200 ? -4.227 -7.647 -19.141 1.00 74.31 200 LYS A N 1
ATOM 1571 C CA . LYS A 1 200 ? -3.136 -8.339 -19.860 1.00 74.31 200 LYS A CA 1
ATOM 1572 C C . LYS A 1 200 ? -3.556 -8.678 -21.295 1.00 74.31 200 LYS A C 1
ATOM 1574 O O . LYS A 1 200 ? -2.815 -8.404 -22.235 1.00 74.31 200 LYS A O 1
ATOM 1579 N N . THR A 1 201 ? -4.771 -9.200 -21.477 1.00 77.75 201 THR A N 1
ATOM 1580 C CA . THR A 1 201 ? -5.328 -9.525 -22.803 1.00 77.75 201 THR A CA 1
ATOM 1581 C C . THR A 1 201 ? -5.454 -8.283 -23.683 1.00 77.75 201 THR A C 1
ATOM 1583 O O . THR A 1 201 ? -5.075 -8.316 -24.852 1.00 77.75 201 THR A O 1
ATOM 1586 N N . PHE A 1 202 ? -5.924 -7.166 -23.123 1.00 79.75 202 PHE A N 1
ATOM 1587 C CA . PHE A 1 202 ? -6.011 -5.895 -23.832 1.00 79.75 202 PHE A CA 1
ATOM 1588 C C . PHE A 1 202 ? -4.630 -5.406 -24.287 1.00 79.75 202 PHE A C 1
ATOM 1590 O O . PHE A 1 202 ? -4.450 -5.131 -25.469 1.00 79.75 202 PHE A O 1
ATOM 1597 N N . LYS A 1 203 ? -3.626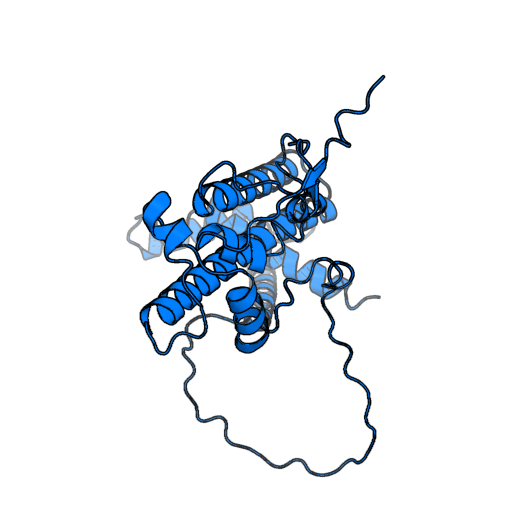 -5.393 -23.397 1.00 83.44 203 LYS A N 1
ATOM 1598 C CA . LYS A 1 203 ? -2.243 -5.004 -23.738 1.00 83.44 203 LYS A CA 1
ATOM 1599 C C . LYS A 1 203 ? -1.648 -5.881 -24.848 1.00 83.44 203 LYS A C 1
ATOM 1601 O O . LYS A 1 203 ? -1.017 -5.365 -25.769 1.00 83.44 203 LYS A O 1
ATOM 1606 N N . ILE A 1 204 ? -1.893 -7.192 -24.814 1.00 81.50 204 ILE A N 1
ATOM 1607 C CA . ILE A 1 204 ? -1.449 -8.121 -25.866 1.00 81.50 204 ILE A CA 1
ATOM 1608 C C . ILE A 1 204 ? -2.130 -7.808 -27.206 1.00 81.50 204 ILE A C 1
ATOM 1610 O O . ILE A 1 204 ? -1.453 -7.725 -28.232 1.00 81.50 204 ILE A O 1
ATOM 1614 N N . THR A 1 205 ? -3.450 -7.612 -27.212 1.00 84.88 205 THR A N 1
ATOM 1615 C CA . THR A 1 205 ? -4.206 -7.256 -28.424 1.00 84.88 205 THR A CA 1
ATOM 1616 C C . THR A 1 205 ? -3.718 -5.932 -29.006 1.00 84.88 205 THR A C 1
ATOM 1618 O O . THR A 1 205 ? -3.432 -5.856 -30.201 1.00 84.88 205 THR A O 1
ATOM 1621 N N . THR A 1 206 ? -3.517 -4.918 -28.164 1.00 87.88 206 THR A N 1
ATOM 1622 C CA . THR A 1 206 ? -2.944 -3.628 -28.562 1.00 87.88 206 THR A CA 1
ATOM 1623 C C . THR A 1 206 ? -1.558 -3.802 -29.182 1.00 87.88 206 THR A C 1
ATOM 1625 O O . THR A 1 206 ? -1.284 -3.231 -30.232 1.00 87.88 206 THR A O 1
ATOM 1628 N N . ALA A 1 2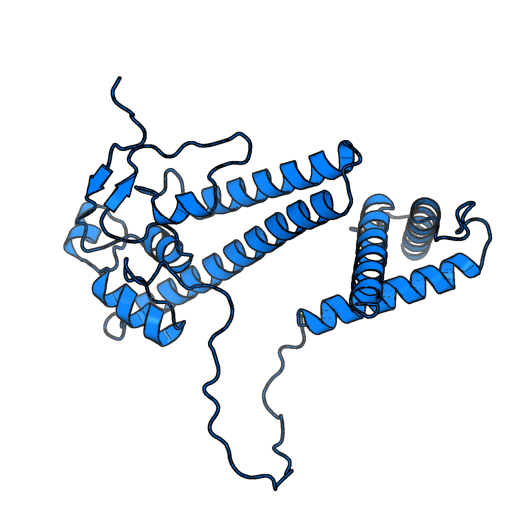07 ? -0.701 -4.665 -28.631 1.00 86.00 207 ALA A N 1
ATOM 1629 C CA . ALA A 1 207 ? 0.604 -4.968 -29.221 1.00 86.00 207 ALA A CA 1
ATOM 1630 C C . ALA A 1 207 ? 0.515 -5.592 -30.623 1.00 86.00 207 ALA A C 1
ATOM 1632 O O . ALA A 1 207 ? 1.348 -5.310 -31.484 1.00 86.00 207 ALA A O 1
ATOM 1633 N N . PHE A 1 208 ? -0.473 -6.456 -30.871 1.00 87.88 208 PHE A N 1
ATOM 1634 C CA . PHE A 1 208 ? -0.713 -7.004 -32.208 1.00 87.88 208 PHE A CA 1
ATOM 1635 C C . PHE A 1 208 ? -1.217 -5.942 -33.184 1.00 87.88 208 PHE A C 1
ATOM 1637 O O . PHE A 1 208 ? -0.768 -5.916 -34.331 1.00 87.88 208 PHE A O 1
ATOM 1644 N N . LEU A 1 209 ? -2.092 -5.044 -32.729 1.00 88.44 209 LEU A N 1
ATOM 1645 C CA . LEU A 1 209 ? -2.561 -3.919 -33.534 1.00 88.44 209 LEU A CA 1
ATOM 1646 C C . LEU A 1 209 ? -1.415 -2.972 -33.896 1.00 88.44 209 LEU A C 1
ATOM 1648 O O . LEU A 1 209 ? -1.328 -2.559 -35.047 1.00 88.44 209 LEU A O 1
ATOM 1652 N N . ILE A 1 210 ? -0.496 -2.693 -32.966 1.00 90.75 210 ILE A N 1
ATOM 1653 C CA . ILE A 1 210 ? 0.692 -1.871 -33.237 1.00 90.75 210 ILE A CA 1
ATOM 1654 C C . ILE A 1 210 ? 1.578 -2.520 -34.302 1.00 90.75 210 ILE A C 1
ATOM 1656 O O . ILE A 1 210 ? 2.019 -1.841 -35.224 1.00 90.75 210 ILE A O 1
ATOM 1660 N N . ASP A 1 211 ? 1.813 -3.829 -34.216 1.00 85.56 211 ASP A N 1
ATOM 1661 C CA . ASP A 1 211 ? 2.585 -4.559 -35.227 1.00 85.56 211 ASP A CA 1
ATOM 1662 C C . ASP A 1 211 ? 1.909 -4.542 -36.603 1.00 85.56 211 ASP A C 1
ATOM 1664 O O . ASP A 1 211 ? 2.583 -4.409 -37.625 1.00 85.56 211 ASP A O 1
ATOM 1668 N N . ALA A 1 212 ? 0.585 -4.706 -36.644 1.00 89.56 212 ALA A N 1
ATOM 1669 C CA . ALA A 1 212 ? -0.180 -4.638 -37.884 1.00 89.56 212 ALA A CA 1
ATOM 1670 C C . ALA A 1 212 ? -0.134 -3.224 -38.478 1.00 89.56 212 ALA A C 1
ATOM 1672 O O . ALA A 1 212 ? 0.130 -3.065 -39.668 1.00 89.56 212 ALA A O 1
ATOM 1673 N N . PHE A 1 213 ? -0.315 -2.206 -37.636 1.00 90.81 213 PHE A N 1
ATOM 1674 C CA . PHE A 1 213 ? -0.252 -0.802 -38.016 1.00 90.81 213 PHE A CA 1
ATOM 1675 C C . PHE A 1 213 ? 1.137 -0.413 -38.525 1.00 90.81 213 PHE A C 1
ATOM 1677 O O . PHE A 1 213 ? 1.255 0.179 -39.594 1.00 90.81 213 PHE A O 1
ATOM 1684 N N . ALA A 1 214 ? 2.205 -0.809 -37.830 1.00 89.88 214 ALA A N 1
ATOM 1685 C CA . ALA A 1 214 ? 3.576 -0.515 -38.238 1.00 89.88 214 ALA A CA 1
ATOM 1686 C C . ALA A 1 214 ? 3.900 -1.067 -39.636 1.00 89.88 214 ALA A C 1
ATOM 1688 O O . ALA A 1 214 ? 4.628 -0.442 -40.394 1.00 89.88 214 ALA A O 1
ATOM 1689 N N . LYS A 1 215 ? 3.307 -2.202 -40.028 1.00 91.00 215 LYS A N 1
ATOM 1690 C CA . LYS A 1 215 ? 3.499 -2.798 -41.362 1.00 91.00 215 LYS A CA 1
ATOM 1691 C C . LYS A 1 215 ? 2.823 -2.029 -42.501 1.00 91.00 215 LYS A C 1
ATOM 1693 O O . LYS A 1 215 ? 3.100 -2.330 -43.659 1.00 91.00 215 LYS A O 1
ATOM 1698 N N . THR A 1 216 ? 1.960 -1.058 -42.204 1.00 89.06 216 THR A N 1
ATOM 1699 C CA . THR A 1 216 ? 1.278 -0.253 -43.232 1.00 89.06 216 THR A CA 1
ATOM 1700 C C . THR A 1 216 ? 2.193 0.785 -43.887 1.00 89.06 216 THR A C 1
ATOM 1702 O O . THR A 1 216 ? 1.938 1.179 -45.022 1.00 89.06 216 THR A O 1
ATOM 1705 N N . SER A 1 217 ? 3.279 1.198 -43.219 1.00 91.19 217 SER A N 1
ATOM 1706 C CA . SER A 1 217 ? 4.243 2.167 -43.750 1.00 91.19 217 SER A CA 1
ATOM 1707 C C . SER A 1 217 ? 5.659 1.909 -43.237 1.00 91.19 217 SER A C 1
ATOM 1709 O O . SER A 1 217 ? 5.871 1.593 -42.069 1.00 91.19 217 SER A O 1
ATOM 1711 N N . LYS A 1 218 ? 6.659 2.132 -44.100 1.00 88.44 218 LYS A N 1
ATOM 1712 C CA . LYS A 1 218 ? 8.080 2.041 -43.725 1.00 88.44 218 LYS A CA 1
ATOM 1713 C C . LYS A 1 218 ? 8.480 3.069 -42.664 1.00 88.44 218 LYS A C 1
ATOM 1715 O O . LYS A 1 218 ? 9.412 2.809 -41.912 1.00 88.44 218 LYS A O 1
ATOM 1720 N N . ASP A 1 219 ? 7.762 4.185 -42.563 1.00 89.88 219 ASP A N 1
ATOM 1721 C CA . ASP A 1 219 ? 8.057 5.251 -41.597 1.00 89.88 219 ASP A CA 1
ATOM 1722 C C . ASP A 1 219 ? 7.737 4.839 -40.150 1.00 89.88 219 ASP A C 1
ATOM 1724 O O . ASP A 1 219 ? 8.305 5.371 -39.192 1.00 89.88 219 ASP A O 1
ATOM 1728 N N . PHE A 1 220 ? 6.864 3.841 -39.982 1.00 92.81 220 PHE A N 1
ATOM 1729 C CA . PHE A 1 220 ? 6.502 3.267 -38.687 1.00 92.81 220 PHE A CA 1
ATOM 1730 C C . PHE A 1 220 ? 7.328 2.036 -38.323 1.00 92.81 220 PHE A C 1
ATOM 1732 O O . PHE A 1 220 ? 7.064 1.406 -37.299 1.00 92.81 220 PHE A O 1
ATOM 1739 N N . LEU A 1 221 ? 8.350 1.708 -39.114 1.00 91.69 221 LEU A N 1
ATOM 1740 C CA . LEU A 1 221 ? 9.264 0.605 -38.853 1.00 91.69 221 LEU A CA 1
ATOM 1741 C C . LEU A 1 221 ? 10.666 1.126 -38.549 1.00 91.69 221 LEU A C 1
ATOM 1743 O O . LEU A 1 221 ? 11.145 2.118 -39.096 1.00 91.69 221 LEU A O 1
ATOM 1747 N N . LYS A 1 222 ? 11.346 0.428 -37.646 1.00 89.19 222 LYS A N 1
ATOM 1748 C CA . LYS A 1 222 ? 12.784 0.557 -37.434 1.00 89.19 222 LYS A CA 1
ATOM 1749 C C . LYS A 1 222 ? 13.534 -0.273 -38.481 1.00 89.19 222 LYS A C 1
ATOM 1751 O O . LYS A 1 222 ? 12.956 -1.087 -39.200 1.00 89.19 222 LYS A O 1
ATOM 1756 N N . LYS A 1 223 ? 14.859 -0.098 -38.546 1.00 86.25 223 LYS A N 1
ATOM 1757 C CA . LYS A 1 223 ? 15.737 -0.828 -39.486 1.00 86.25 223 LYS A CA 1
ATOM 1758 C C . LYS A 1 223 ? 15.700 -2.352 -39.309 1.00 86.25 223 LYS A C 1
ATOM 1760 O O . LYS A 1 223 ? 15.986 -3.072 -40.256 1.00 86.25 223 LYS A O 1
ATOM 1765 N N . ASP A 1 224 ? 15.344 -2.828 -38.119 1.00 86.19 224 ASP A N 1
ATOM 1766 C CA . ASP A 1 224 ? 15.190 -4.245 -37.770 1.00 86.19 224 ASP A CA 1
ATOM 1767 C C . ASP A 1 224 ? 13.770 -4.786 -38.036 1.00 86.19 224 ASP A C 1
ATOM 1769 O O . ASP A 1 224 ? 13.438 -5.890 -37.611 1.00 86.19 224 ASP A O 1
ATOM 1773 N N . ASN A 1 225 ? 12.930 -4.017 -38.740 1.00 84.81 225 ASN A N 1
ATOM 1774 C CA . ASN A 1 225 ? 11.543 -4.354 -39.056 1.00 84.81 225 ASN A CA 1
ATOM 1775 C C . ASN A 1 225 ? 10.620 -4.467 -37.823 1.00 84.81 225 ASN A C 1
ATOM 1777 O O . ASN A 1 225 ? 9.558 -5.088 -37.898 1.00 84.81 225 ASN A O 1
ATOM 1781 N N . THR A 1 226 ? 11.005 -3.863 -36.693 1.00 86.94 226 THR A N 1
ATOM 1782 C CA . THR A 1 226 ? 10.147 -3.722 -35.506 1.00 86.94 226 THR A CA 1
ATOM 1783 C C . THR A 1 226 ? 9.415 -2.373 -35.493 1.00 86.94 226 THR A C 1
ATOM 1785 O O . THR A 1 226 ? 9.866 -1.428 -36.149 1.00 86.94 226 THR A O 1
ATOM 1788 N N . PRO A 1 227 ? 8.295 -2.228 -34.756 1.00 90.94 227 PRO A N 1
ATOM 1789 C CA . PRO A 1 227 ? 7.574 -0.959 -34.680 1.00 90.94 227 PRO A CA 1
ATOM 1790 C C . PRO A 1 227 ? 8.429 0.204 -34.154 1.00 90.94 227 PRO A C 1
ATOM 1792 O O . PRO A 1 227 ? 9.066 0.134 -33.096 1.00 90.94 227 PRO A O 1
ATOM 1795 N N . ASN A 1 228 ? 8.392 1.327 -34.865 1.00 92.94 228 ASN A N 1
ATOM 1796 C CA . ASN A 1 228 ? 8.960 2.596 -34.433 1.00 92.94 228 ASN A CA 1
ATOM 1797 C C . ASN A 1 228 ? 7.948 3.356 -33.565 1.00 92.94 228 ASN A C 1
ATOM 1799 O O . ASN A 1 228 ? 7.211 4.217 -34.042 1.00 92.94 228 ASN A O 1
ATOM 1803 N N . ILE A 1 229 ? 7.933 3.030 -32.271 1.00 90.31 229 ILE A N 1
ATOM 1804 C CA . ILE A 1 229 ? 6.977 3.570 -31.291 1.00 90.31 229 ILE A CA 1
ATOM 1805 C C . ILE A 1 229 ? 6.959 5.106 -31.280 1.00 90.31 229 ILE A C 1
ATOM 1807 O O . ILE A 1 229 ? 5.891 5.695 -31.178 1.00 90.31 229 ILE A O 1
ATOM 1811 N N . ASN A 1 230 ? 8.111 5.764 -31.448 1.00 88.19 230 ASN A N 1
ATOM 1812 C CA . ASN A 1 230 ? 8.193 7.229 -31.454 1.00 88.19 230 ASN A CA 1
ATOM 1813 C C . ASN A 1 230 ? 7.470 7.838 -32.662 1.00 88.19 230 ASN A C 1
ATOM 1815 O O . ASN A 1 230 ? 6.739 8.816 -32.519 1.00 88.19 230 ASN A O 1
ATOM 1819 N N . ALA A 1 231 ? 7.656 7.251 -33.848 1.00 90.38 231 ALA A N 1
ATOM 1820 C CA . ALA A 1 231 ? 6.983 7.702 -35.063 1.00 90.38 231 ALA A CA 1
ATOM 1821 C C . ALA A 1 231 ? 5.468 7.460 -34.987 1.00 90.38 231 ALA A C 1
ATOM 1823 O O . ALA A 1 231 ? 4.687 8.344 -35.331 1.00 90.38 231 ALA A O 1
ATOM 1824 N N . ILE A 1 232 ? 5.057 6.298 -34.468 1.00 91.94 232 ILE A N 1
ATOM 1825 C CA . ILE A 1 232 ? 3.644 5.940 -34.285 1.00 91.94 232 ILE A CA 1
ATOM 1826 C C . ILE A 1 232 ? 2.981 6.866 -33.258 1.00 91.94 232 ILE A C 1
ATOM 1828 O O . ILE A 1 232 ? 1.919 7.415 -33.527 1.00 91.94 232 ILE A O 1
ATOM 1832 N N . ALA A 1 233 ? 3.615 7.102 -32.107 1.00 90.94 233 ALA A N 1
ATOM 1833 C CA . ALA A 1 233 ? 3.064 7.956 -31.059 1.00 90.94 233 ALA A CA 1
ATOM 1834 C C . ALA A 1 233 ? 2.898 9.410 -31.518 1.00 90.94 233 ALA A C 1
ATOM 1836 O O . ALA A 1 233 ? 1.875 10.031 -31.245 1.00 90.94 233 ALA A O 1
ATOM 1837 N N . LYS A 1 234 ? 3.873 9.938 -32.267 1.00 90.38 234 LYS A N 1
ATOM 1838 C CA . LYS A 1 234 ? 3.781 11.277 -32.860 1.00 90.38 234 LYS A CA 1
ATOM 1839 C C . LYS A 1 234 ? 2.660 11.371 -33.897 1.00 90.38 234 LYS A C 1
ATOM 1841 O O . LYS A 1 234 ? 1.959 12.375 -33.952 1.00 90.38 234 LYS A O 1
ATOM 1846 N N . HIS A 1 235 ? 2.477 10.329 -34.704 1.00 92.62 235 HIS A N 1
ATOM 1847 C CA . HIS A 1 235 ? 1.388 10.272 -35.674 1.00 92.62 235 HIS A CA 1
ATOM 1848 C C . HIS A 1 235 ? 0.011 10.223 -34.994 1.00 92.62 235 HIS A C 1
ATOM 1850 O O . HIS A 1 235 ? -0.885 10.963 -35.388 1.00 92.62 235 HIS A O 1
ATOM 1856 N N . LEU A 1 236 ? -0.141 9.424 -33.934 1.00 91.12 236 LEU A N 1
ATOM 1857 C CA . LEU A 1 236 ? -1.382 9.345 -33.157 1.00 91.12 236 LEU A CA 1
ATOM 1858 C C . LEU A 1 236 ? -1.701 10.650 -32.412 1.00 91.12 236 LEU A C 1
ATOM 1860 O O . LEU A 1 236 ? -2.862 11.039 -32.364 1.00 91.12 236 LEU A O 1
ATOM 1864 N N . GLU A 1 237 ? -0.695 11.356 -31.882 1.00 89.56 237 GLU A N 1
ATOM 1865 C CA . GLU A 1 237 ? -0.898 12.688 -31.291 1.00 89.56 237 GLU A CA 1
ATOM 1866 C C . GLU A 1 237 ? -1.434 13.683 -32.332 1.00 89.56 237 GLU A C 1
ATOM 1868 O O . GLU A 1 237 ? -2.346 14.452 -32.035 1.00 89.56 237 GLU A O 1
ATOM 1873 N N . ASN A 1 238 ? -0.892 13.666 -33.554 1.00 90.00 238 ASN A N 1
ATOM 1874 C CA . ASN A 1 238 ? -1.378 14.532 -34.628 1.00 90.00 238 ASN A CA 1
ATOM 1875 C C . ASN A 1 238 ? -2.824 14.192 -35.012 1.00 90.00 238 ASN A C 1
ATOM 1877 O O . ASN A 1 238 ? -3.642 15.098 -35.085 1.00 90.00 238 ASN A O 1
ATOM 1881 N N . LEU A 1 239 ? -3.167 12.906 -35.149 1.00 90.44 239 LEU A N 1
ATOM 1882 C CA . LEU A 1 239 ? -4.551 12.482 -35.399 1.00 90.44 239 LEU A CA 1
ATOM 1883 C C . LEU A 1 239 ? -5.503 12.900 -34.268 1.00 90.44 239 LEU A C 1
ATOM 1885 O O . LEU A 1 239 ? -6.634 13.299 -34.527 1.00 90.44 239 LEU A O 1
ATOM 1889 N N . ALA A 1 240 ? -5.055 12.828 -33.011 1.00 85.75 240 ALA A N 1
ATOM 1890 C CA . ALA A 1 240 ? -5.849 13.265 -31.866 1.00 85.75 240 ALA A CA 1
ATOM 1891 C C . ALA A 1 240 ? -6.089 14.783 -31.874 1.00 85.75 240 ALA A C 1
ATOM 1893 O O . ALA A 1 240 ? -7.178 15.222 -31.516 1.00 85.75 240 ALA A O 1
ATOM 1894 N N . LYS A 1 241 ? -5.096 15.575 -32.302 1.00 87.38 241 LYS A N 1
ATOM 1895 C CA . LYS A 1 241 ? -5.241 17.025 -32.501 1.00 87.38 241 LYS A CA 1
ATOM 1896 C C . LYS A 1 241 ? -6.185 17.337 -33.656 1.00 87.38 241 LYS A C 1
ATOM 1898 O O . LYS A 1 241 ? -7.104 18.122 -33.468 1.00 87.38 241 LYS A O 1
ATOM 1903 N N . GLU A 1 242 ? -6.020 16.679 -34.801 1.00 90.75 242 GLU A N 1
ATOM 1904 C CA . GLU A 1 242 ? -6.908 16.835 -35.962 1.00 90.75 242 GLU A CA 1
ATOM 1905 C C . GLU A 1 242 ? -8.369 16.519 -35.600 1.00 90.75 242 GLU A C 1
ATOM 1907 O O . GLU A 1 242 ? -9.280 17.240 -35.994 1.00 90.75 242 GLU A O 1
ATOM 1912 N N . ALA A 1 243 ? -8.600 15.483 -34.788 1.00 87.25 243 ALA A N 1
ATOM 1913 C CA . ALA A 1 243 ? -9.930 15.113 -34.305 1.00 87.25 243 ALA A CA 1
ATOM 1914 C C . ALA A 1 243 ? -10.506 16.065 -33.235 1.00 87.25 243 ALA A C 1
ATOM 1916 O O . ALA A 1 243 ? -11.676 15.932 -32.877 1.00 87.25 243 ALA A O 1
ATOM 1917 N N . ASN A 1 244 ? -9.701 16.991 -32.711 1.00 90.19 244 ASN A N 1
ATOM 1918 C CA . ASN A 1 244 ? -10.050 17.915 -31.631 1.00 90.19 244 ASN A CA 1
ATOM 1919 C C . ASN A 1 244 ? -9.785 19.382 -32.026 1.00 90.19 244 ASN A C 1
ATOM 1921 O O . ASN A 1 244 ? -9.394 20.197 -31.188 1.00 90.19 244 ASN A O 1
ATOM 1925 N N . ASP A 1 245 ? -9.964 19.717 -33.309 1.00 90.31 245 ASP A N 1
ATOM 1926 C CA . ASP A 1 245 ? -9.791 21.067 -33.869 1.00 90.31 245 ASP A CA 1
ATOM 1927 C C . ASP A 1 245 ? -8.417 21.690 -33.545 1.00 90.31 245 ASP A C 1
ATOM 1929 O O . ASP A 1 245 ? -8.317 22.817 -33.058 1.00 90.31 245 ASP A O 1
ATOM 1933 N N . ASP A 1 246 ? -7.351 20.912 -33.748 1.00 86.31 246 ASP A N 1
ATOM 1934 C CA . ASP A 1 246 ? -5.953 21.225 -33.417 1.00 86.31 246 ASP A CA 1
ATOM 1935 C C . ASP A 1 246 ? -5.666 21.461 -31.921 1.00 86.31 246 ASP A C 1
ATOM 1937 O O . ASP A 1 246 ? -4.537 21.785 -31.532 1.00 86.31 246 ASP A O 1
ATOM 1941 N N . ASN A 1 247 ? -6.648 21.229 -31.044 1.00 75.69 247 ASN A N 1
ATOM 1942 C CA . ASN A 1 247 ? -6.458 21.338 -29.605 1.00 75.69 247 ASN A CA 1
ATOM 1943 C C . ASN A 1 247 ? -5.838 20.056 -29.029 1.00 75.69 247 ASN A C 1
ATOM 1945 O O . ASN A 1 247 ? -6.209 18.939 -29.405 1.00 75.69 247 ASN A O 1
ATOM 1949 N N . PRO A 1 248 ? -4.931 20.174 -28.045 1.00 76.12 248 PRO A N 1
ATOM 1950 C CA . PRO A 1 248 ? -4.366 19.011 -27.378 1.00 76.12 248 PRO A CA 1
ATOM 1951 C C . PRO A 1 248 ? -5.451 18.224 -26.633 1.00 76.12 248 PRO A C 1
ATOM 1953 O O . PRO A 1 248 ? -6.199 18.776 -25.826 1.00 76.12 248 PRO A O 1
ATOM 1956 N N . VAL A 1 249 ? -5.503 16.912 -26.864 1.00 81.94 249 VAL A N 1
ATOM 1957 C CA . VAL A 1 249 ? -6.361 15.996 -26.104 1.00 81.94 249 VAL A CA 1
ATOM 1958 C C . VAL A 1 249 ? -5.635 15.580 -24.824 1.00 81.94 249 VAL A C 1
ATOM 1960 O O . VAL A 1 249 ? -4.496 15.102 -24.857 1.00 81.94 249 VAL A O 1
ATOM 1963 N N . LEU A 1 250 ? -6.289 15.768 -23.675 1.00 73.88 250 LEU A N 1
ATOM 1964 C CA . LEU A 1 250 ? -5.719 15.434 -22.370 1.00 73.88 250 LEU A CA 1
ATOM 1965 C C . LEU A 1 250 ? -5.326 13.948 -22.320 1.00 73.88 250 LEU A C 1
ATOM 1967 O O . LEU A 1 250 ? -6.125 13.069 -22.627 1.00 73.88 250 LEU A O 1
ATOM 1971 N N . GLY A 1 251 ? -4.079 13.667 -21.935 1.00 74.62 251 GLY A N 1
ATOM 1972 C CA . GLY A 1 251 ? -3.563 12.297 -21.843 1.00 74.62 251 GLY A CA 1
ATOM 1973 C C . GLY A 1 251 ? -3.188 11.643 -23.181 1.00 74.62 251 GLY A C 1
ATOM 1974 O O . GLY A 1 251 ? -2.775 10.490 -23.178 1.00 74.62 251 GLY A O 1
ATOM 1975 N N . GLN A 1 252 ? -3.268 12.359 -24.307 1.00 85.00 252 GLN A N 1
ATOM 1976 C CA . GLN A 1 252 ? -2.882 11.862 -25.640 1.00 85.00 252 GLN A CA 1
ATOM 1977 C C . GLN A 1 252 ? -1.648 12.589 -26.197 1.00 85.00 252 GLN A C 1
ATOM 1979 O O . GLN A 1 252 ? -1.492 12.756 -27.404 1.00 85.00 252 GLN A O 1
ATOM 1984 N N . SER A 1 253 ? -0.748 13.041 -25.319 1.00 83.75 253 SER A N 1
ATOM 1985 C CA . SER A 1 253 ? 0.559 13.533 -25.770 1.00 83.75 253 SER A CA 1
ATOM 1986 C C . SER A 1 253 ? 1.366 12.386 -26.386 1.00 83.75 253 SER A C 1
ATOM 1988 O O . SER A 1 253 ? 1.219 11.237 -25.954 1.00 83.75 253 SER A O 1
ATOM 1990 N N . SER A 1 254 ? 2.262 12.670 -27.337 1.00 78.50 254 SER A N 1
ATOM 1991 C CA . SER A 1 254 ? 3.168 11.651 -27.895 1.00 78.50 254 SER A CA 1
ATOM 1992 C C . SER A 1 254 ? 3.932 10.901 -26.812 1.00 78.50 254 SER A C 1
ATOM 1994 O O . SER A 1 254 ? 4.152 9.704 -26.951 1.00 78.50 254 SER A O 1
ATOM 1996 N N . GLU A 1 255 ? 4.275 11.555 -25.704 1.00 74.69 255 GLU A N 1
ATOM 1997 C CA . GLU A 1 255 ? 4.943 10.909 -24.577 1.00 74.69 255 GLU A CA 1
ATOM 1998 C C . GLU A 1 255 ? 4.031 9.916 -23.839 1.00 74.69 255 GLU A C 1
ATOM 2000 O O . GLU A 1 255 ? 4.438 8.792 -23.538 1.00 74.69 255 GLU A O 1
ATOM 2005 N N . THR A 1 256 ? 2.774 10.292 -23.588 1.00 74.00 256 THR A N 1
ATOM 2006 C CA . THR A 1 256 ? 1.788 9.410 -22.945 1.00 74.00 256 THR A CA 1
ATOM 2007 C C . THR A 1 256 ? 1.441 8.219 -23.836 1.00 74.00 256 THR A C 1
ATOM 2009 O O . THR A 1 256 ? 1.414 7.079 -23.368 1.00 74.00 256 THR A O 1
ATOM 2012 N N . ILE A 1 257 ? 1.242 8.467 -25.132 1.00 84.75 257 ILE A N 1
ATOM 2013 C CA . ILE A 1 257 ? 0.961 7.427 -26.121 1.00 84.75 257 ILE A CA 1
ATOM 2014 C C . ILE A 1 257 ? 2.164 6.490 -26.231 1.00 84.75 257 ILE A C 1
ATOM 2016 O O . ILE A 1 257 ? 2.009 5.278 -26.102 1.00 84.75 257 ILE A O 1
ATOM 2020 N N . ARG A 1 258 ? 3.381 7.029 -26.378 1.00 89.69 258 ARG A N 1
ATOM 2021 C CA . ARG A 1 258 ? 4.624 6.244 -26.446 1.00 89.69 258 ARG A CA 1
ATOM 2022 C C . ARG A 1 258 ? 4.744 5.280 -25.271 1.00 89.69 258 ARG A C 1
ATOM 2024 O O . ARG A 1 258 ? 5.042 4.108 -25.494 1.00 89.69 258 ARG A O 1
ATOM 2031 N N . ARG A 1 259 ? 4.476 5.756 -24.051 1.00 76.06 259 ARG A N 1
ATOM 2032 C CA . ARG A 1 259 ? 4.499 4.937 -22.832 1.00 76.06 259 ARG A CA 1
ATOM 2033 C C . ARG A 1 259 ? 3.514 3.770 -22.916 1.00 76.06 259 ARG A C 1
ATOM 2035 O O . ARG A 1 259 ? 3.918 2.623 -22.763 1.00 76.06 259 ARG A O 1
ATOM 2042 N N . SER A 1 260 ? 2.259 4.043 -23.267 1.00 81.62 260 SER A N 1
ATOM 2043 C CA . SER A 1 260 ? 1.214 3.015 -23.386 1.00 81.62 260 SER A CA 1
ATOM 2044 C C . SER A 1 260 ? 1.513 1.964 -24.472 1.00 81.62 260 SER A C 1
ATOM 2046 O O . SER A 1 260 ? 1.310 0.759 -24.275 1.00 81.62 260 SER A O 1
ATOM 2048 N N . LEU A 1 261 ? 2.048 2.399 -25.618 1.00 88.00 261 LEU A N 1
ATOM 2049 C CA . LEU A 1 261 ? 2.441 1.501 -26.706 1.00 88.00 261 LEU A CA 1
ATOM 2050 C C . LEU A 1 261 ? 3.641 0.624 -26.311 1.00 88.00 261 LEU A C 1
ATOM 2052 O O . LEU A 1 261 ? 3.659 -0.569 -26.626 1.00 88.00 261 LEU A O 1
ATOM 2056 N N . ALA A 1 262 ? 4.625 1.192 -25.606 1.00 83.44 262 ALA A N 1
ATOM 2057 C CA . ALA A 1 262 ? 5.787 0.458 -25.110 1.00 83.44 262 ALA A CA 1
ATOM 2058 C C . ALA A 1 262 ? 5.387 -0.628 -24.099 1.00 83.44 262 ALA A C 1
ATOM 2060 O O . ALA A 1 262 ? 5.794 -1.780 -24.265 1.00 83.44 262 ALA A O 1
ATOM 2061 N N . GLU A 1 263 ? 4.518 -0.301 -23.138 1.00 80.69 263 GLU A N 1
ATOM 2062 C CA . GLU A 1 263 ? 3.959 -1.269 -22.183 1.00 80.69 263 GLU A CA 1
ATOM 2063 C C . GLU A 1 263 ? 3.243 -2.434 -22.888 1.00 80.69 263 GLU A C 1
ATOM 2065 O O . GLU A 1 263 ? 3.395 -3.602 -22.517 1.00 80.69 263 GLU A O 1
ATOM 2070 N N . SER A 1 264 ? 2.470 -2.131 -23.936 1.00 82.75 264 SER A N 1
ATOM 2071 C CA . SER A 1 264 ? 1.735 -3.140 -24.705 1.00 82.75 264 SER A CA 1
ATOM 2072 C C . SER A 1 264 ? 2.691 -4.109 -25.412 1.00 82.75 264 SER A C 1
ATOM 2074 O O . SER A 1 264 ? 2.562 -5.330 -25.280 1.00 82.75 264 SER A O 1
ATOM 2076 N N . ILE A 1 265 ? 3.706 -3.583 -26.111 1.00 82.31 265 ILE A N 1
ATOM 2077 C CA . ILE A 1 265 ? 4.720 -4.401 -26.797 1.00 82.31 265 ILE A CA 1
ATOM 2078 C C . ILE A 1 265 ? 5.524 -5.251 -25.802 1.00 82.31 265 ILE A C 1
ATOM 2080 O O . ILE A 1 265 ? 5.777 -6.426 -26.087 1.00 82.31 265 ILE A O 1
ATOM 2084 N N . GLY A 1 266 ? 5.891 -4.695 -24.643 1.00 77.75 266 GLY A N 1
ATOM 2085 C CA . GLY A 1 266 ? 6.571 -5.427 -23.568 1.00 77.75 266 GLY A CA 1
ATOM 2086 C C . GLY A 1 266 ? 5.749 -6.622 -23.080 1.00 77.75 266 GLY A C 1
ATOM 2087 O O . GLY A 1 266 ? 6.208 -7.764 -23.138 1.00 77.75 266 GLY A O 1
ATOM 2088 N N . THR A 1 267 ? 4.473 -6.388 -22.759 1.00 77.50 267 THR A N 1
ATOM 2089 C CA . THR A 1 267 ? 3.539 -7.429 -22.285 1.00 77.50 267 THR A CA 1
ATOM 2090 C C . THR A 1 267 ? 3.428 -8.613 -23.260 1.00 77.50 267 THR A C 1
ATOM 2092 O O . THR A 1 267 ? 3.368 -9.781 -22.855 1.00 77.50 267 THR A O 1
ATOM 2095 N N . ARG A 1 268 ? 3.420 -8.346 -24.573 1.00 80.81 268 ARG A N 1
ATOM 2096 C CA . ARG A 1 268 ? 3.384 -9.407 -25.590 1.00 80.81 268 ARG A CA 1
ATOM 2097 C C . ARG A 1 268 ? 4.684 -10.212 -25.650 1.00 80.81 268 ARG A C 1
ATOM 2099 O O . ARG A 1 268 ? 4.613 -11.428 -25.825 1.00 80.81 268 ARG A O 1
ATOM 2106 N N . LYS A 1 269 ? 5.851 -9.566 -25.551 1.00 76.44 269 LYS A N 1
ATOM 2107 C CA . LYS A 1 269 ? 7.149 -10.265 -25.590 1.00 76.44 269 LYS A CA 1
ATOM 2108 C C . LYS A 1 269 ? 7.277 -11.257 -24.436 1.00 76.44 269 LYS A C 1
ATOM 2110 O O . LYS A 1 269 ? 7.648 -12.401 -24.684 1.00 76.44 269 LYS A O 1
ATOM 2115 N N . LEU A 1 270 ? 6.858 -10.852 -23.237 1.00 68.44 270 LEU A N 1
ATOM 2116 C CA . LEU A 1 270 ? 6.793 -11.717 -22.056 1.00 68.44 270 LEU A CA 1
ATOM 2117 C C . LEU A 1 270 ? 5.907 -12.944 -22.292 1.00 68.44 270 LEU A C 1
ATOM 2119 O O . LEU A 1 270 ? 6.348 -14.081 -22.149 1.00 68.44 270 LEU A O 1
ATOM 2123 N N . THR A 1 271 ? 4.693 -12.724 -22.800 1.00 71.31 271 THR A N 1
ATOM 2124 C CA . THR A 1 271 ? 3.724 -13.807 -23.052 1.00 71.31 271 THR A CA 1
ATOM 2125 C C . THR A 1 271 ? 4.196 -14.802 -24.129 1.00 71.31 271 THR A C 1
ATOM 2127 O O . THR A 1 271 ? 3.823 -15.975 -24.116 1.00 71.31 271 THR A O 1
ATOM 2130 N N . LEU A 1 272 ? 5.009 -14.361 -25.096 1.00 68.25 272 LEU A N 1
ATOM 2131 C CA . LEU A 1 272 ? 5.578 -15.236 -26.130 1.00 68.25 272 LEU A CA 1
ATOM 2132 C C . LEU A 1 272 ? 6.815 -16.011 -25.650 1.00 68.25 272 LEU A C 1
ATOM 2134 O O . LEU A 1 272 ? 7.091 -17.079 -26.198 1.00 68.25 272 LEU A O 1
ATOM 2138 N N . HIS A 1 273 ? 7.543 -15.502 -24.652 1.00 61.97 273 HIS A N 1
ATOM 2139 C CA . HIS A 1 273 ? 8.666 -16.207 -24.030 1.00 61.97 273 HIS A CA 1
ATOM 2140 C C . HIS A 1 273 ? 8.203 -17.307 -23.066 1.00 61.97 273 HIS A C 1
ATOM 2142 O O . HIS A 1 273 ? 8.771 -18.396 -23.102 1.00 61.97 273 HIS A O 1
ATOM 2148 N N . GLU A 1 274 ? 7.117 -17.079 -22.319 1.00 55.75 274 GLU A N 1
ATOM 2149 C CA . GLU A 1 274 ? 6.477 -18.076 -21.437 1.00 55.75 274 GLU A CA 1
ATOM 2150 C C . GLU A 1 274 ? 6.019 -19.348 -22.183 1.00 55.75 274 GLU A C 1
ATOM 2152 O O . GLU A 1 274 ? 5.921 -20.410 -21.584 1.00 55.75 274 GLU A O 1
ATOM 2157 N N . LYS A 1 275 ? 5.758 -19.275 -23.498 1.00 53.12 275 LYS A N 1
ATOM 2158 C CA . LYS A 1 275 ? 5.340 -20.430 -24.323 1.00 53.12 275 LYS A CA 1
ATOM 2159 C C . LYS A 1 275 ? 6.492 -21.243 -24.931 1.00 53.12 275 LYS A C 1
ATOM 2161 O O . LYS A 1 275 ? 6.224 -22.220 -25.627 1.00 53.12 275 LYS A O 1
ATOM 2166 N N . LYS A 1 276 ? 7.745 -20.803 -24.775 1.00 48.38 276 LYS A N 1
ATOM 2167 C CA . LYS A 1 276 ? 8.932 -21.457 -25.366 1.00 48.38 276 LYS A CA 1
ATOM 2168 C C . LYS A 1 276 ? 9.779 -22.240 -24.354 1.00 48.38 276 LYS A C 1
ATOM 2170 O O . LYS A 1 276 ? 10.790 -22.807 -24.764 1.00 48.38 276 LYS A O 1
ATOM 2175 N N . GLN A 1 277 ? 9.385 -22.243 -23.082 1.00 41.78 277 GLN A N 1
ATOM 2176 C CA . GLN A 1 277 ? 9.921 -23.104 -22.023 1.00 41.78 277 GLN A CA 1
ATOM 2177 C C . GLN A 1 277 ? 8.971 -24.280 -21.801 1.00 41.78 277 GLN A C 1
ATOM 2179 O O . GLN A 1 277 ? 9.487 -25.379 -21.508 1.00 41.78 277 GLN A O 1
#